Protein AF-A0A166JN31-F1 (afdb_monomer_lite)

Secondary structure (DSSP, 8-state):
-HHHHHHHHHHHHHHHHHHHHHHHHS--TT--HHHHHHHHHHHHHHHHHHHHHHHHHHHHH--S---HHHHHHHHHHHHHHHHHHHHHHHHHHHHHHTTT-HHHHHHHHHHHHHHHHHHHHHHHH-STTHHHHHHHHHHHHHHHHH---HHHHHHHHHHHHHHHHHHHHHHHHHHHHHHHHHHHHHTS-------

Sequence (195 aa):
MTLVFVGIGIYDYASSIAFDWTIMTRPKSQQSVQARAVKWVYIACRYLNLATCITFGVLNSSHGALHCTVLFKILNVTTVSGVVCATILLFIRVGVVWRWDKRITAVFTFACLTTVVLGLRSVIKGLIYCSLIVILEIPMVVFWFLDYNEYMNMYFTTVDVILLCDTAISFDGKISRKASYVHIRVDSPPDLAAT

Structure (mmCIF, N/CA/C/O backbone):
data_AF-A0A166JN31-F1
#
_entry.id   AF-A0A166JN31-F1
#
loop_
_atom_site.group_PDB
_atom_site.id
_atom_site.type_symbol
_atom_site.label_atom_id
_atom_site.label_alt_id
_atom_site.label_comp_id
_atom_site.label_asym_id
_atom_site.label_entity_id
_atom_site.label_seq_id
_atom_site.pdbx_PDB_ins_code
_atom_site.Cartn_x
_atom_site.Cartn_y
_atom_site.Cartn_z
_atom_site.occupancy
_atom_site.B_iso_or_equiv
_atom_site.auth_seq_id
_atom_site.auth_comp_id
_atom_site.auth_asym_id
_atom_site.auth_atom_id
_atom_site.pdbx_PDB_model_num
ATOM 1 N N . MET A 1 1 ? -3.944 -5.465 -21.821 1.00 72.38 1 MET A N 1
ATOM 2 C CA . MET A 1 1 ? -4.766 -5.834 -20.643 1.00 72.38 1 MET A CA 1
ATOM 3 C C . MET A 1 1 ? -4.521 -4.883 -19.472 1.00 72.38 1 MET A C 1
ATOM 5 O O . MET A 1 1 ? -5.457 -4.233 -19.036 1.00 72.38 1 MET A O 1
ATOM 9 N N . THR A 1 2 ? -3.277 -4.714 -19.018 1.00 77.62 2 THR A N 1
ATOM 10 C CA . THR A 1 2 ? -2.889 -3.844 -17.884 1.00 77.62 2 THR A CA 1
ATOM 11 C C . THR A 1 2 ? -3.347 -2.384 -18.016 1.00 77.62 2 THR A C 1
ATOM 13 O O . THR A 1 2 ? -3.890 -1.831 -17.067 1.00 77.62 2 THR A O 1
ATOM 16 N N . LEU A 1 3 ? -3.237 -1.787 -19.209 1.00 81.62 3 LEU A N 1
ATOM 17 C CA . LEU A 1 3 ? -3.725 -0.427 -19.495 1.00 81.62 3 LEU A CA 1
ATOM 18 C C . LEU A 1 3 ? -5.233 -0.245 -19.259 1.00 81.62 3 LEU A C 1
ATOM 20 O O . LEU A 1 3 ? -5.651 0.823 -18.823 1.00 81.62 3 LEU A O 1
ATOM 24 N N . VAL A 1 4 ? -6.043 -1.280 -19.506 1.00 87.75 4 VAL A N 1
ATOM 25 C CA . VAL A 1 4 ? -7.496 -1.227 -19.270 1.00 87.75 4 VAL A CA 1
ATOM 26 C C . VAL A 1 4 ? -7.773 -1.156 -17.770 1.00 87.75 4 VAL A C 1
ATOM 28 O O . VAL A 1 4 ? -8.538 -0.305 -17.332 1.00 87.75 4 VAL A O 1
ATOM 31 N N . PHE A 1 5 ? -7.084 -1.977 -16.970 1.00 79.62 5 PHE A N 1
ATOM 32 C CA . PHE A 1 5 ? -7.191 -1.938 -15.508 1.00 79.62 5 PHE A CA 1
ATOM 33 C C . PHE A 1 5 ? -6.715 -0.606 -14.922 1.00 79.62 5 PHE A C 1
ATOM 35 O O . PHE A 1 5 ? -7.382 -0.051 -14.052 1.00 79.62 5 PHE A O 1
ATOM 42 N N . VAL A 1 6 ? -5.609 -0.055 -15.434 1.00 86.31 6 VAL A N 1
ATOM 43 C CA . VAL A 1 6 ? -5.120 1.273 -15.027 1.00 86.31 6 VAL A CA 1
ATOM 44 C C . VAL A 1 6 ? -6.151 2.353 -15.367 1.00 86.31 6 VAL A C 1
ATOM 46 O O . VAL A 1 6 ? -6.433 3.206 -14.529 1.00 86.31 6 VAL A O 1
ATOM 49 N N . GLY A 1 7 ? -6.761 2.294 -16.555 1.00 87.75 7 GLY A N 1
ATOM 50 C CA . GLY A 1 7 ? -7.822 3.217 -16.961 1.00 87.75 7 GLY A CA 1
ATOM 51 C C . GLY A 1 7 ? -9.050 3.153 -16.051 1.00 87.75 7 GLY A C 1
ATOM 52 O O . GLY A 1 7 ? -9.531 4.194 -15.608 1.00 87.75 7 GLY A O 1
ATOM 53 N N . ILE A 1 8 ? -9.508 1.945 -15.707 1.00 88.19 8 ILE A N 1
ATOM 54 C CA . ILE A 1 8 ? -10.621 1.740 -14.766 1.00 88.19 8 ILE A CA 1
ATOM 55 C C . ILE A 1 8 ? -10.265 2.300 -13.383 1.00 88.19 8 ILE A C 1
ATOM 57 O O . ILE A 1 8 ? -11.072 3.016 -12.798 1.00 88.19 8 ILE A O 1
ATOM 61 N N . GLY A 1 9 ? -9.050 2.047 -12.886 1.00 82.38 9 GLY A N 1
ATOM 62 C CA . GLY A 1 9 ? -8.596 2.565 -11.592 1.00 82.38 9 GLY A CA 1
ATOM 63 C C . GLY A 1 9 ? -8.526 4.094 -11.543 1.00 82.38 9 GLY A C 1
ATOM 64 O O . GLY A 1 9 ? -8.941 4.704 -10.559 1.00 82.38 9 GLY A O 1
ATOM 65 N N . ILE A 1 10 ? -8.057 4.736 -12.618 1.00 88.94 10 ILE A N 1
ATOM 66 C CA . ILE A 1 10 ? -8.036 6.203 -12.725 1.00 88.94 10 ILE A CA 1
ATOM 67 C C . ILE A 1 10 ? -9.460 6.760 -12.810 1.00 88.94 10 ILE A C 1
ATOM 69 O O . ILE A 1 10 ? -9.749 7.772 -12.172 1.00 88.94 10 ILE A O 1
ATOM 73 N N . TYR A 1 11 ? -10.349 6.112 -13.566 1.00 91.12 11 TYR A N 1
ATOM 74 C CA . TYR A 1 11 ? -11.747 6.523 -13.683 1.00 91.12 11 TYR A CA 1
ATOM 75 C C . TYR A 1 11 ? -12.476 6.439 -12.337 1.00 91.12 11 TYR A C 1
ATOM 77 O O . TYR A 1 11 ? -13.101 7.414 -11.914 1.00 91.12 11 TYR A O 1
ATOM 85 N N . ASP A 1 12 ? -12.338 5.316 -11.632 1.00 86.56 12 ASP A N 1
ATOM 86 C CA . ASP A 1 12 ? -12.909 5.129 -10.299 1.00 86.56 12 ASP A CA 1
ATOM 87 C C . ASP A 1 12 ? -12.364 6.185 -9.324 1.00 86.56 12 ASP A C 1
ATOM 89 O O . ASP A 1 12 ? -13.128 6.871 -8.637 1.00 86.56 12 ASP A O 1
ATOM 93 N N . TYR A 1 13 ? -11.051 6.441 -9.369 1.00 88.00 13 TYR A N 1
ATOM 94 C CA . TYR A 1 13 ? -10.427 7.482 -8.561 1.00 88.00 13 TYR A CA 1
ATOM 95 C C . TYR A 1 13 ? -10.986 8.879 -8.860 1.00 88.00 13 TYR A C 1
ATOM 97 O O . TYR A 1 13 ? -11.353 9.595 -7.923 1.00 88.00 13 TYR A O 1
ATOM 105 N N . ALA A 1 14 ? -11.069 9.257 -10.138 1.00 92.06 14 ALA A N 1
ATOM 106 C CA . ALA A 1 14 ? -11.582 10.552 -10.573 1.00 92.06 14 ALA A CA 1
ATOM 107 C C . ALA A 1 14 ? -13.052 10.736 -10.176 1.00 92.06 14 ALA A C 1
ATOM 109 O O . ALA A 1 14 ? -13.433 11.815 -9.726 1.00 92.06 14 ALA A O 1
ATOM 110 N N . SER A 1 15 ? -13.862 9.679 -10.274 1.00 92.12 15 SER A N 1
ATOM 111 C CA . SER A 1 15 ? -15.283 9.733 -9.924 1.00 92.12 15 SER A CA 1
ATOM 112 C C . SER A 1 15 ? -15.512 10.045 -8.443 1.00 92.12 15 SER A C 1
ATOM 114 O O . SER A 1 15 ? -16.388 10.842 -8.104 1.00 92.12 15 SER A O 1
ATOM 116 N N . SER A 1 16 ? -14.693 9.488 -7.545 1.00 87.81 16 SER A N 1
ATOM 117 C CA . SER A 1 16 ? -14.885 9.678 -6.106 1.00 87.81 16 SER A CA 1
ATOM 118 C C . SER A 1 16 ? -13.993 10.749 -5.461 1.00 87.81 16 SER A C 1
ATOM 120 O O . SER A 1 16 ? -14.130 11.004 -4.265 1.00 87.81 16 SER A O 1
ATOM 122 N N . ILE A 1 17 ? -13.204 11.501 -6.246 1.00 90.44 17 ILE A N 1
ATOM 123 C CA . ILE A 1 17 ? -12.475 12.687 -5.751 1.00 90.44 17 ILE A CA 1
ATOM 124 C C . ILE A 1 17 ? -13.423 13.803 -5.285 1.00 90.44 17 ILE A C 1
ATOM 126 O O . ILE A 1 17 ? -13.143 14.494 -4.306 1.00 90.44 17 ILE A O 1
ATOM 130 N N . ALA A 1 18 ? -14.575 13.960 -5.946 1.00 89.94 18 ALA A N 1
ATOM 131 C CA . ALA A 1 18 ? -15.584 14.955 -5.582 1.00 89.94 18 ALA A CA 1
ATOM 132 C C . ALA A 1 18 ? -16.198 14.653 -4.203 1.00 89.94 18 ALA A C 1
ATOM 134 O O . ALA A 1 18 ? -16.423 15.549 -3.381 1.00 89.94 18 ALA A O 1
ATOM 135 N N . PHE A 1 19 ? -16.417 13.366 -3.929 1.00 87.69 19 PHE A N 1
ATOM 136 C CA . PHE A 1 19 ? -16.881 12.886 -2.635 1.00 87.69 19 PHE A CA 1
ATOM 137 C C . PHE A 1 19 ? -15.813 13.085 -1.552 1.00 87.69 19 PHE A C 1
ATOM 139 O O . PHE A 1 19 ? -16.102 13.656 -0.498 1.00 87.69 19 PHE A O 1
ATOM 146 N N . ASP A 1 20 ? -14.562 12.724 -1.839 1.00 88.06 20 ASP A N 1
ATOM 147 C CA . ASP A 1 20 ? -13.447 12.913 -0.908 1.00 88.06 20 ASP A CA 1
ATOM 148 C C . ASP A 1 20 ? -13.223 14.388 -0.572 1.00 88.06 20 ASP A C 1
ATOM 150 O O . ASP A 1 20 ? -12.999 14.732 0.591 1.00 88.06 20 ASP A O 1
ATOM 154 N N . TRP A 1 21 ? -13.355 15.279 -1.557 1.00 89.44 21 TRP A N 1
ATOM 155 C CA . TRP A 1 21 ? -13.275 16.723 -1.353 1.00 89.44 21 TRP A CA 1
ATOM 156 C C . TRP A 1 21 ? -14.385 17.233 -0.430 1.00 89.44 21 TRP A C 1
ATOM 158 O O . TRP A 1 21 ? -14.143 18.036 0.477 1.00 89.44 21 TRP A O 1
ATOM 168 N N . THR A 1 22 ? -15.598 16.711 -0.600 1.00 90.12 22 THR A N 1
ATOM 169 C CA . THR A 1 22 ? -16.746 17.032 0.258 1.00 90.12 22 THR A CA 1
ATOM 170 C C . THR A 1 22 ? -16.516 16.556 1.695 1.00 90.12 22 THR A C 1
ATOM 172 O O . THR A 1 22 ? -16.820 17.271 2.653 1.00 90.12 22 THR A O 1
ATOM 175 N N . ILE A 1 23 ? -15.909 15.380 1.885 1.00 83.75 23 ILE A N 1
ATOM 176 C CA . ILE A 1 23 ? -15.499 14.913 3.216 1.00 83.75 23 ILE A CA 1
ATOM 177 C C . ILE A 1 23 ? -14.372 15.799 3.762 1.00 83.75 23 ILE A C 1
ATOM 179 O O . ILE A 1 23 ? -14.388 16.145 4.948 1.00 83.75 23 ILE A O 1
ATOM 183 N N . MET A 1 24 ? -13.392 16.182 2.936 1.00 87.44 24 MET A N 1
ATOM 184 C CA . MET A 1 24 ? -12.229 16.995 3.315 1.00 87.44 24 MET A CA 1
ATOM 185 C C . MET A 1 24 ? -12.644 18.353 3.886 1.00 87.44 24 MET A C 1
ATOM 187 O O . MET A 1 24 ? -12.138 18.745 4.940 1.00 87.44 24 MET A O 1
ATOM 191 N N . THR A 1 25 ? -13.598 19.010 3.231 1.00 91.56 25 THR A N 1
ATOM 192 C CA . THR A 1 25 ? -14.015 20.394 3.493 1.00 91.56 25 THR A CA 1
ATOM 193 C C . THR A 1 25 ? -14.992 20.563 4.658 1.00 91.56 25 THR A C 1
ATOM 195 O O . THR A 1 25 ? -15.216 21.695 5.088 1.00 91.56 25 THR A O 1
ATOM 198 N N . ARG A 1 26 ? -15.536 19.481 5.241 1.00 86.88 26 ARG A N 1
ATOM 199 C CA . ARG A 1 26 ? -16.432 19.604 6.406 1.00 86.88 26 ARG A CA 1
ATOM 200 C C . ARG A 1 26 ? -15.745 20.324 7.588 1.00 86.88 26 ARG A C 1
ATOM 202 O O . ARG A 1 26 ? -14.631 19.945 7.967 1.00 86.88 26 ARG A O 1
ATOM 209 N N . PRO A 1 27 ? -16.402 21.330 8.201 1.00 84.44 27 PRO A N 1
ATOM 210 C CA . PRO A 1 27 ? -15.817 22.148 9.259 1.00 84.44 27 PRO A CA 1
ATOM 211 C C . PRO A 1 27 ? -15.447 21.321 10.500 1.00 84.44 27 PRO A C 1
ATOM 213 O O . PRO A 1 27 ? -16.165 20.421 10.930 1.00 84.44 27 PRO A O 1
ATOM 216 N N . LYS A 1 28 ? -14.285 21.639 11.080 1.00 78.00 28 LYS A N 1
ATOM 217 C CA . LYS A 1 28 ? -13.576 20.844 12.101 1.00 78.00 28 LYS A CA 1
ATOM 218 C C . LYS A 1 28 ? -14.134 20.960 13.528 1.00 78.00 28 LYS A C 1
ATOM 220 O O . LYS A 1 28 ? -13.494 20.432 14.440 1.00 78.00 28 LYS A O 1
ATOM 225 N N . SER A 1 29 ? -15.259 21.646 13.739 1.00 77.75 29 SER A N 1
ATOM 226 C CA . SER A 1 29 ? -15.638 22.198 15.050 1.00 77.75 29 SER A CA 1
ATOM 227 C C . SER A 1 29 ? -15.922 21.165 16.148 1.00 77.75 29 SER A C 1
ATOM 229 O O . SER A 1 29 ? -15.949 21.549 17.311 1.00 77.75 29 SER A O 1
ATOM 231 N N . GLN A 1 30 ? -16.062 19.868 15.837 1.00 81.31 30 GLN A N 1
ATOM 232 C CA . GLN A 1 30 ? -16.354 18.863 16.872 1.00 81.31 30 GLN A CA 1
ATOM 233 C C . GLN A 1 30 ? -15.816 17.442 16.624 1.00 81.31 30 GLN A C 1
ATOM 235 O O . GLN A 1 30 ? -16.206 16.502 17.312 1.00 81.31 30 GLN A O 1
ATOM 240 N N . GLN A 1 31 ? -14.929 17.235 15.646 1.00 80.62 31 GLN A N 1
ATOM 241 C CA . GLN A 1 31 ? -14.453 15.877 15.345 1.00 80.62 31 GLN A CA 1
ATOM 242 C C . GLN A 1 31 ? -13.370 15.408 16.321 1.00 80.62 31 GLN A C 1
ATOM 244 O O . GLN A 1 31 ? -12.351 16.080 16.497 1.00 80.62 31 GLN A O 1
ATOM 249 N N . SER A 1 32 ? -13.573 14.213 16.885 1.00 85.81 32 SER A N 1
ATOM 250 C CA . SER A 1 32 ? -12.592 13.511 17.712 1.00 85.81 32 SER A CA 1
ATOM 251 C C . SER A 1 32 ? -11.279 13.277 16.951 1.00 85.81 32 SER A C 1
ATOM 253 O O . SER A 1 32 ? -11.255 13.134 15.725 1.00 85.81 32 SER A O 1
ATOM 255 N N . VAL A 1 33 ? -10.161 13.222 17.682 1.00 84.19 33 VAL A N 1
ATOM 256 C CA . VAL A 1 33 ? -8.820 12.967 17.115 1.00 84.19 33 VAL A CA 1
ATOM 257 C C . VAL A 1 33 ? -8.798 11.663 16.308 1.00 84.19 33 VAL A C 1
ATOM 259 O O . VAL A 1 33 ? -8.189 11.605 15.241 1.00 84.19 33 VAL A O 1
ATOM 262 N N . GLN A 1 34 ? -9.546 10.654 16.759 1.00 77.56 34 GLN A N 1
ATOM 263 C CA . GLN A 1 34 ? -9.699 9.382 16.060 1.00 77.56 34 GLN A CA 1
ATOM 264 C C . GLN A 1 34 ? -10.348 9.558 14.684 1.00 77.56 34 GLN A C 1
ATOM 266 O O . GLN A 1 34 ? -9.795 9.088 13.695 1.00 77.56 34 GLN A O 1
ATOM 271 N N . ALA A 1 35 ? -11.454 10.301 14.581 1.00 80.31 35 ALA A N 1
ATOM 272 C CA . ALA A 1 35 ? -12.119 10.541 13.299 1.00 80.31 35 ALA A CA 1
ATOM 273 C C . ALA A 1 35 ? -11.190 11.229 12.281 1.00 80.31 35 ALA A C 1
ATOM 275 O O . ALA A 1 35 ? -11.233 10.926 11.087 1.00 80.31 35 ALA A O 1
ATOM 276 N N . ARG A 1 36 ? -10.296 12.109 12.752 1.00 85.25 36 ARG A N 1
ATOM 277 C CA . ARG A 1 36 ? -9.280 12.743 11.899 1.00 85.25 36 ARG A CA 1
ATOM 278 C C . ARG A 1 36 ? -8.235 11.742 11.413 1.00 85.25 36 ARG A C 1
ATOM 280 O O . ARG A 1 36 ? -7.908 11.763 10.232 1.00 85.25 36 ARG A O 1
ATOM 287 N N . ALA A 1 37 ? -7.731 10.872 12.287 1.00 85.06 37 ALA A N 1
ATOM 288 C CA . ALA A 1 37 ? -6.744 9.860 11.912 1.00 85.06 37 ALA A CA 1
ATOM 289 C C . ALA A 1 37 ? -7.301 8.885 10.863 1.00 85.06 37 ALA A C 1
ATOM 291 O O . ALA A 1 37 ? -6.666 8.675 9.834 1.00 85.06 37 ALA A O 1
ATOM 292 N N . VAL A 1 38 ? -8.521 8.373 11.066 1.00 82.38 38 VAL A N 1
ATOM 293 C CA . VAL A 1 38 ? -9.185 7.467 10.110 1.00 82.38 38 VAL A CA 1
ATOM 294 C C . VAL A 1 38 ? -9.336 8.130 8.741 1.00 82.38 38 VAL A C 1
ATOM 296 O O . VAL A 1 38 ? -9.037 7.517 7.719 1.00 82.38 38 VAL A O 1
ATOM 299 N N . LYS A 1 39 ? -9.733 9.407 8.719 1.00 85.44 39 LYS A N 1
ATOM 300 C CA . LYS A 1 39 ? -9.850 10.192 7.487 1.00 85.44 39 LYS A CA 1
ATOM 301 C C . LYS A 1 39 ? -8.513 10.304 6.748 1.00 85.44 39 LYS A C 1
ATOM 303 O O . LYS A 1 39 ? -8.476 10.089 5.542 1.00 85.44 39 LYS A O 1
ATOM 308 N N . TRP A 1 40 ? -7.422 10.604 7.454 1.00 87.56 40 TRP A N 1
ATOM 309 C CA . TRP A 1 40 ? -6.089 10.679 6.846 1.00 87.56 40 TRP A CA 1
ATOM 310 C C . TRP A 1 40 ? -5.612 9.332 6.307 1.00 87.56 40 TRP A C 1
ATOM 312 O O . TRP A 1 40 ? -5.099 9.284 5.193 1.00 87.56 40 TRP A O 1
ATOM 322 N N . VAL A 1 41 ? -5.813 8.246 7.058 1.00 84.50 41 VAL A N 1
ATOM 323 C CA . VAL A 1 41 ? -5.429 6.893 6.624 1.00 84.50 41 VAL A CA 1
ATOM 324 C C . VAL A 1 41 ? -6.214 6.476 5.382 1.00 84.50 41 VAL A C 1
ATOM 326 O O . VAL A 1 41 ? -5.625 5.958 4.439 1.00 84.50 41 VAL A O 1
ATOM 329 N N . TYR A 1 42 ? -7.520 6.744 5.347 1.00 84.88 42 TYR A N 1
ATOM 330 C CA . TYR A 1 42 ? -8.358 6.464 4.181 1.00 84.88 42 TYR A CA 1
ATOM 331 C C . TYR A 1 42 ? -7.852 7.194 2.932 1.00 84.88 42 TYR A C 1
ATOM 333 O O . TYR A 1 42 ? -7.628 6.577 1.891 1.00 84.88 42 TYR A O 1
ATOM 341 N N . ILE A 1 43 ? -7.599 8.499 3.063 1.00 87.31 43 ILE A N 1
ATOM 342 C CA . ILE A 1 43 ? -7.087 9.328 1.972 1.00 87.31 43 ILE A CA 1
ATOM 343 C C . ILE A 1 43 ? -5.717 8.814 1.506 1.00 87.31 43 ILE A C 1
ATOM 345 O O . ILE A 1 43 ? -5.511 8.615 0.310 1.00 87.31 43 ILE A O 1
ATOM 349 N N . ALA A 1 44 ? -4.797 8.537 2.434 1.00 85.38 44 ALA A N 1
ATOM 350 C CA . ALA A 1 44 ? -3.474 8.004 2.118 1.00 85.38 44 ALA A CA 1
ATOM 351 C C . ALA A 1 44 ? -3.556 6.659 1.378 1.00 85.38 44 ALA A C 1
ATOM 353 O O . ALA A 1 44 ? -2.912 6.498 0.344 1.00 85.38 44 ALA A O 1
ATOM 354 N N . CYS A 1 45 ? -4.401 5.733 1.844 1.00 83.75 45 CYS A N 1
ATOM 355 C CA . CYS A 1 45 ? -4.635 4.441 1.197 1.00 83.75 45 CYS A CA 1
ATOM 356 C C . CYS A 1 45 ? -5.073 4.606 -0.263 1.00 83.75 45 CYS A C 1
ATOM 358 O O . CYS A 1 45 ? -4.576 3.923 -1.160 1.00 83.75 45 CYS A O 1
ATOM 360 N N . ARG A 1 46 ? -5.986 5.549 -0.509 1.00 86.00 46 ARG A N 1
ATOM 361 C CA . ARG A 1 46 ? -6.509 5.828 -1.844 1.00 86.00 46 ARG A CA 1
ATOM 362 C C . ARG A 1 46 ? -5.437 6.404 -2.772 1.00 86.00 46 ARG A C 1
ATOM 364 O O . ARG A 1 46 ? -5.319 5.965 -3.914 1.00 86.00 46 ARG A O 1
ATOM 371 N N . TYR A 1 47 ? -4.626 7.344 -2.284 1.00 86.75 47 TYR A N 1
ATOM 372 C CA . TYR A 1 47 ? -3.506 7.900 -3.051 1.00 86.75 47 TYR A CA 1
ATOM 373 C C . TYR A 1 47 ? -2.422 6.861 -3.348 1.00 86.75 47 TYR A C 1
ATOM 375 O O . TYR A 1 47 ? -1.856 6.879 -4.439 1.00 86.75 47 TYR A O 1
ATOM 383 N N . LEU A 1 48 ? -2.154 5.941 -2.419 1.00 85.25 48 LEU A N 1
ATOM 384 C CA . LEU A 1 48 ? -1.198 4.853 -2.633 1.00 85.25 48 LEU A CA 1
ATOM 385 C C . LEU A 1 48 ? -1.659 3.909 -3.746 1.00 85.25 48 LEU A C 1
ATOM 387 O O . LEU A 1 48 ? -0.867 3.589 -4.627 1.00 85.25 48 LEU A O 1
ATOM 391 N N . ASN A 1 49 ? -2.942 3.538 -3.781 1.00 81.25 49 ASN A N 1
ATOM 392 C CA . ASN A 1 49 ? -3.488 2.725 -4.873 1.00 81.25 49 ASN A CA 1
ATOM 393 C C . ASN A 1 49 ? -3.360 3.425 -6.233 1.00 81.25 49 ASN A C 1
ATOM 395 O O . ASN A 1 49 ? -2.967 2.794 -7.218 1.00 81.25 49 ASN A O 1
ATOM 399 N N . LEU A 1 50 ? -3.626 4.734 -6.288 1.00 86.19 50 LEU A N 1
ATOM 400 C CA . LEU A 1 50 ? -3.429 5.524 -7.503 1.00 86.19 50 LEU A CA 1
ATOM 401 C C . LEU A 1 50 ? -1.951 5.551 -7.918 1.00 86.19 50 LEU A C 1
ATOM 403 O O . LEU A 1 50 ? -1.635 5.327 -9.086 1.00 86.19 50 LEU A O 1
ATOM 407 N N . ALA A 1 51 ? -1.041 5.779 -6.968 1.00 87.56 51 ALA A N 1
ATOM 408 C CA . ALA A 1 51 ? 0.397 5.773 -7.219 1.00 87.56 51 ALA A CA 1
ATOM 409 C C . ALA A 1 51 ? 0.877 4.416 -7.761 1.00 87.56 51 ALA A C 1
ATOM 411 O O . ALA A 1 51 ? 1.680 4.382 -8.698 1.00 87.56 51 ALA A O 1
ATOM 412 N N . THR A 1 52 ? 0.343 3.303 -7.247 1.00 83.62 52 THR A N 1
ATOM 413 C CA . THR A 1 52 ? 0.604 1.955 -7.776 1.00 83.62 52 THR A CA 1
ATOM 414 C C . THR A 1 52 ? 0.109 1.823 -9.213 1.00 83.62 52 THR A C 1
ATOM 416 O O . THR A 1 52 ? 0.875 1.393 -10.073 1.00 83.62 52 THR A O 1
ATOM 419 N N . CYS A 1 53 ? -1.124 2.253 -9.509 1.00 85.62 53 CYS A N 1
ATOM 420 C CA . CYS A 1 53 ? -1.683 2.202 -10.865 1.00 85.62 53 CYS A CA 1
ATOM 421 C C . CYS A 1 53 ? -0.840 3.008 -11.864 1.00 85.62 53 CYS A C 1
ATOM 423 O O . CYS A 1 53 ? -0.535 2.519 -12.952 1.00 85.62 53 CYS A O 1
ATOM 425 N N . ILE A 1 54 ? -0.411 4.215 -11.481 1.00 89.00 54 ILE A N 1
ATOM 426 C CA . ILE A 1 54 ? 0.461 5.067 -12.302 1.00 89.00 54 ILE A CA 1
ATOM 427 C C . ILE A 1 54 ? 1.811 4.382 -12.526 1.00 89.00 54 ILE A C 1
ATOM 429 O O . ILE A 1 54 ? 2.259 4.276 -13.665 1.00 89.00 54 ILE A O 1
ATOM 433 N N . THR A 1 55 ? 2.436 3.867 -11.464 1.00 87.00 55 THR A N 1
ATOM 434 C CA . THR A 1 55 ? 3.724 3.157 -11.556 1.00 87.00 55 THR A CA 1
ATOM 435 C C . THR A 1 55 ? 3.622 1.957 -12.495 1.00 87.00 55 THR A C 1
ATOM 437 O O . THR A 1 55 ? 4.512 1.729 -13.314 1.00 87.00 55 THR A O 1
ATOM 440 N N . PHE A 1 56 ? 2.510 1.226 -12.435 1.00 83.81 56 PHE A N 1
ATOM 441 C CA . PHE A 1 56 ? 2.249 0.090 -13.309 1.00 83.81 56 PHE A CA 1
ATOM 442 C C . PHE A 1 56 ? 2.044 0.512 -14.769 1.00 83.81 56 PHE A C 1
ATOM 444 O O . PHE A 1 56 ? 2.582 -0.118 -15.681 1.00 83.81 56 PHE A O 1
ATOM 451 N N . GLY A 1 57 ? 1.317 1.605 -15.006 1.00 87.00 57 GLY A N 1
ATOM 452 C CA . GLY A 1 57 ? 1.157 2.195 -16.336 1.00 87.00 57 GLY A CA 1
ATOM 453 C C . GLY A 1 57 ? 2.491 2.638 -16.943 1.00 87.00 57 GLY A C 1
ATOM 454 O O . GLY A 1 57 ? 2.767 2.335 -18.106 1.00 87.00 57 GLY A O 1
ATOM 455 N N . VAL A 1 58 ? 3.352 3.276 -16.143 1.00 87.81 58 VAL A N 1
ATOM 456 C CA . VAL A 1 58 ? 4.707 3.680 -16.555 1.00 87.81 58 VAL A CA 1
ATOM 457 C C . VAL A 1 58 ? 5.549 2.457 -16.911 1.00 87.81 58 VAL A C 1
ATOM 459 O O . VAL A 1 58 ? 6.149 2.447 -17.982 1.00 87.81 58 VAL A O 1
ATOM 462 N N . LEU A 1 59 ? 5.531 1.410 -16.078 1.00 84.31 59 LEU A N 1
ATOM 463 C CA . LEU A 1 59 ? 6.285 0.172 -16.311 1.00 84.31 59 LEU A CA 1
ATOM 464 C C . LEU A 1 59 ? 5.888 -0.518 -17.626 1.00 84.31 59 LEU A C 1
ATOM 466 O O . LEU A 1 59 ? 6.752 -1.005 -18.347 1.00 84.31 59 LEU A O 1
ATOM 470 N N . ASN A 1 60 ? 4.595 -0.524 -17.966 1.00 85.12 60 ASN A N 1
ATOM 471 C CA . ASN A 1 60 ? 4.113 -1.083 -19.235 1.00 85.12 60 ASN A CA 1
ATOM 472 C C . ASN A 1 60 ? 4.439 -0.188 -20.444 1.00 85.12 60 ASN A C 1
ATOM 474 O O . ASN A 1 60 ? 4.614 -0.684 -21.556 1.00 85.12 60 ASN A O 1
ATOM 478 N N . SER A 1 61 ? 4.501 1.130 -20.246 1.00 86.69 61 SER A N 1
ATOM 479 C CA . SER A 1 61 ? 4.756 2.088 -21.330 1.00 86.69 61 SER A CA 1
ATOM 480 C C . SER A 1 61 ? 6.244 2.197 -21.665 1.00 86.69 61 SER A C 1
ATOM 482 O O . SER A 1 61 ? 6.609 2.459 -22.811 1.00 86.69 61 SER A O 1
ATOM 484 N N . SER A 1 62 ? 7.126 1.965 -20.692 1.00 84.81 62 SER A N 1
ATOM 485 C CA . SER A 1 62 ? 8.571 2.041 -20.880 1.00 84.81 62 SER A CA 1
ATOM 486 C C . SER A 1 62 ? 9.121 0.792 -21.571 1.00 84.81 62 SER A C 1
ATOM 488 O O . SER A 1 62 ? 9.642 -0.110 -20.924 1.00 84.81 62 SER A O 1
ATOM 490 N N . HIS A 1 63 ? 9.054 0.755 -22.901 1.00 78.94 63 HIS A N 1
ATOM 491 C CA . HIS A 1 63 ? 9.742 -0.261 -23.711 1.00 78.94 63 HIS A CA 1
ATOM 492 C C . HIS A 1 63 ? 11.259 -0.001 -23.861 1.00 78.94 63 HIS A C 1
ATOM 494 O O . HIS A 1 63 ? 11.948 -0.770 -24.524 1.00 78.94 63 HIS A O 1
ATOM 500 N N . GLY A 1 64 ? 11.808 1.058 -23.249 1.00 65.88 64 GLY A N 1
ATOM 501 C CA . GLY A 1 64 ? 13.212 1.451 -23.401 1.00 65.88 64 GLY A CA 1
ATOM 502 C C . GLY A 1 64 ? 13.886 1.830 -22.083 1.00 65.88 64 GLY A C 1
ATOM 503 O O . GLY A 1 64 ? 13.394 2.702 -21.376 1.00 65.88 64 GLY A O 1
ATOM 504 N N . ALA A 1 65 ? 15.006 1.156 -21.791 1.00 71.81 65 ALA A N 1
ATOM 505 C CA . ALA A 1 65 ? 16.161 1.523 -20.950 1.00 71.81 65 ALA A CA 1
ATOM 506 C C . ALA A 1 65 ? 15.975 2.286 -19.616 1.00 71.81 65 ALA A C 1
ATOM 508 O O . ALA A 1 65 ? 16.965 2.751 -19.050 1.00 71.81 65 ALA A O 1
ATOM 509 N N . LEU A 1 66 ? 14.770 2.418 -19.057 1.00 72.88 66 LEU A N 1
ATOM 510 C CA . LEU A 1 66 ? 14.633 2.936 -17.699 1.00 72.88 66 LEU A CA 1
ATOM 511 C C . LEU A 1 66 ? 15.340 1.986 -16.730 1.00 72.88 66 LEU A C 1
ATOM 513 O O . LEU A 1 66 ? 15.267 0.764 -16.860 1.00 72.88 66 LEU A O 1
ATOM 517 N N . HIS A 1 67 ? 16.019 2.556 -15.735 1.00 82.25 67 HIS A N 1
ATOM 518 C CA . HIS A 1 67 ? 16.661 1.797 -14.669 1.00 82.25 67 HIS A CA 1
ATOM 519 C C . HIS A 1 67 ? 15.606 1.004 -13.874 1.00 82.25 67 HIS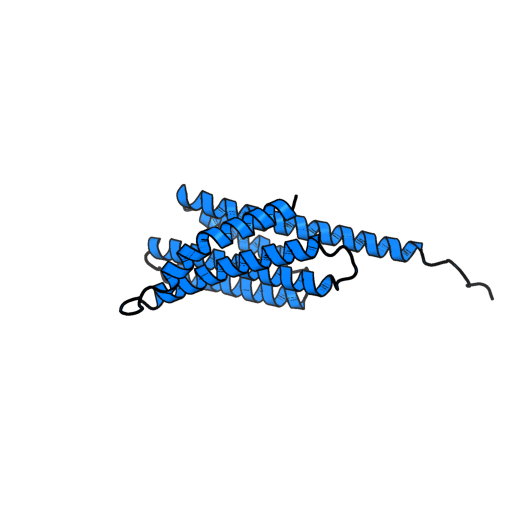 A C 1
ATOM 521 O O . HIS A 1 67 ? 15.091 1.476 -12.855 1.00 82.25 67 HIS A O 1
ATOM 527 N N . CYS A 1 68 ? 15.315 -0.227 -14.318 1.00 76.75 68 CYS A N 1
ATOM 528 C CA . CYS A 1 68 ? 14.345 -1.157 -13.725 1.00 76.75 68 CYS A CA 1
ATOM 529 C C . CYS A 1 68 ? 14.507 -1.303 -12.208 1.00 76.75 68 CYS A C 1
ATOM 531 O O . CYS A 1 68 ? 13.531 -1.502 -11.490 1.00 76.75 68 CYS A O 1
ATOM 533 N N . THR A 1 69 ? 15.730 -1.152 -11.697 1.00 80.75 69 THR A N 1
ATOM 534 C CA . THR A 1 69 ? 16.039 -1.230 -10.267 1.00 80.75 69 THR A CA 1
ATOM 535 C C . THR A 1 69 ? 15.301 -0.182 -9.433 1.00 80.75 69 THR A C 1
ATOM 537 O O . THR A 1 69 ? 14.836 -0.500 -8.340 1.00 80.75 69 THR A O 1
ATOM 540 N N . VAL A 1 70 ? 15.189 1.060 -9.913 1.00 81.50 70 VAL A N 1
ATOM 541 C CA . VAL A 1 70 ? 14.525 2.137 -9.158 1.00 81.50 70 VAL A CA 1
ATOM 542 C C . VAL A 1 70 ? 13.016 1.944 -9.197 1.00 81.50 70 VAL A C 1
ATOM 544 O O . VAL A 1 70 ? 12.365 2.006 -8.157 1.00 81.50 70 VAL A O 1
ATOM 547 N N . LEU A 1 71 ? 12.471 1.632 -10.373 1.00 81.12 71 LEU A N 1
ATOM 548 C CA . LEU A 1 71 ? 11.031 1.471 -10.550 1.00 81.12 71 LEU A CA 1
ATOM 549 C C . LEU A 1 71 ? 10.497 0.277 -9.752 1.00 81.12 71 LEU A C 1
ATOM 551 O O . LEU A 1 71 ? 9.491 0.394 -9.060 1.00 81.12 71 LEU A O 1
ATOM 555 N N . PHE A 1 72 ? 11.236 -0.835 -9.747 1.00 79.62 72 PHE A N 1
ATOM 556 C CA . PHE A 1 72 ? 10.907 -1.997 -8.927 1.00 79.62 72 PHE A CA 1
ATOM 557 C C . PHE A 1 72 ? 10.997 -1.690 -7.424 1.00 79.62 72 PHE A C 1
ATOM 559 O O . PHE A 1 72 ? 10.167 -2.159 -6.649 1.00 79.62 72 PHE A O 1
ATOM 566 N N . LYS A 1 73 ? 11.969 -0.876 -6.983 1.00 80.94 73 LYS A N 1
ATOM 567 C CA . LYS A 1 73 ? 12.049 -0.430 -5.580 1.00 80.94 73 LYS A CA 1
ATOM 568 C C . LYS A 1 73 ? 10.847 0.425 -5.185 1.00 80.94 73 LYS A C 1
ATOM 570 O O . LYS A 1 73 ? 10.271 0.178 -4.131 1.00 80.94 73 LYS A O 1
ATOM 575 N N . ILE A 1 74 ? 10.465 1.392 -6.021 1.00 81.62 74 ILE A N 1
ATOM 576 C CA . ILE A 1 74 ? 9.296 2.249 -5.777 1.00 81.62 74 ILE A CA 1
ATOM 577 C C . ILE A 1 74 ? 8.031 1.396 -5.718 1.00 81.62 74 ILE A C 1
ATOM 579 O O . ILE A 1 74 ? 7.255 1.540 -4.781 1.00 81.62 74 ILE A O 1
ATOM 583 N N . LEU A 1 75 ? 7.870 0.461 -6.657 1.00 81.69 75 LEU A N 1
ATOM 584 C CA . LEU A 1 75 ? 6.718 -0.434 -6.699 1.00 81.69 75 LEU A CA 1
ATOM 585 C C . LEU A 1 75 ? 6.579 -1.232 -5.396 1.00 81.69 75 LEU A C 1
ATOM 587 O O . LEU A 1 75 ? 5.520 -1.173 -4.785 1.00 81.69 75 LEU A O 1
ATOM 591 N N . ASN A 1 76 ? 7.658 -1.862 -4.915 1.00 79.12 76 ASN A N 1
ATOM 592 C CA . ASN A 1 76 ? 7.637 -2.610 -3.649 1.00 79.12 76 ASN A CA 1
ATOM 593 C C . ASN A 1 76 ? 7.311 -1.732 -2.431 1.00 79.12 76 ASN A C 1
ATOM 595 O O . ASN A 1 76 ? 6.628 -2.171 -1.511 1.00 79.12 76 ASN A O 1
ATOM 599 N N . VAL A 1 77 ? 7.826 -0.499 -2.381 1.00 80.31 77 VAL A N 1
ATOM 600 C CA . VAL A 1 77 ? 7.544 0.408 -1.256 1.00 80.31 77 VAL A CA 1
ATOM 601 C C . VAL A 1 77 ? 6.076 0.825 -1.266 1.00 80.31 77 VAL A C 1
ATOM 603 O O . VAL A 1 77 ? 5.428 0.810 -0.217 1.00 80.31 77 VAL A O 1
ATOM 606 N N . THR A 1 78 ? 5.539 1.162 -2.438 1.00 82.38 78 THR A N 1
ATOM 607 C CA . THR A 1 78 ? 4.142 1.577 -2.585 1.00 82.38 78 THR A CA 1
ATOM 608 C C . THR A 1 78 ? 3.186 0.425 -2.281 1.00 82.38 78 THR A C 1
ATOM 610 O O . THR A 1 78 ? 2.218 0.642 -1.550 1.00 82.38 78 THR A O 1
ATOM 613 N N . THR A 1 79 ? 3.465 -0.803 -2.741 1.00 77.69 79 THR A N 1
ATOM 614 C CA . THR A 1 79 ? 2.615 -1.967 -2.435 1.00 77.69 79 THR A CA 1
ATOM 615 C C . THR A 1 79 ? 2.628 -2.306 -0.950 1.00 77.69 79 THR A C 1
ATOM 617 O O . THR A 1 79 ? 1.559 -2.416 -0.349 1.00 77.69 79 THR A O 1
ATOM 620 N N . VAL A 1 80 ? 3.801 -2.354 -0.308 1.00 78.12 80 VAL A N 1
ATOM 621 C CA . VAL A 1 80 ? 3.894 -2.572 1.149 1.00 78.12 80 VAL A CA 1
ATOM 622 C C . VAL A 1 80 ? 3.132 -1.490 1.918 1.00 78.12 80 VAL A C 1
ATOM 624 O O . VAL A 1 80 ? 2.399 -1.795 2.858 1.00 78.12 80 VAL A O 1
ATOM 627 N N . SER A 1 81 ? 3.260 -0.224 1.517 1.00 78.81 81 SER A N 1
ATOM 628 C CA . SER A 1 81 ? 2.542 0.876 2.166 1.00 78.81 81 SER A CA 1
ATOM 629 C C . SER A 1 81 ? 1.023 0.769 1.988 1.00 78.81 81 SER A C 1
ATOM 631 O O . SER A 1 81 ? 0.279 1.020 2.940 1.00 78.81 81 SER A O 1
ATOM 633 N N . GLY A 1 82 ? 0.564 0.348 0.806 1.00 81.06 82 GLY A N 1
ATOM 634 C CA . GLY A 1 82 ? -0.847 0.092 0.518 1.00 81.06 82 GLY A CA 1
ATOM 635 C C . GLY A 1 82 ? -1.427 -1.004 1.411 1.00 81.06 82 GLY A C 1
ATOM 636 O O . GLY A 1 82 ? -2.453 -0.787 2.057 1.00 81.06 82 GLY A O 1
ATOM 637 N N . VAL A 1 83 ? -0.724 -2.135 1.537 1.00 77.00 83 VAL A N 1
ATOM 638 C CA . VAL A 1 83 ? -1.124 -3.249 2.415 1.00 77.00 83 VAL A CA 1
ATOM 639 C C . VAL A 1 83 ? -1.205 -2.796 3.873 1.00 77.00 83 VAL A C 1
ATOM 641 O O . VAL A 1 83 ? -2.193 -3.077 4.555 1.00 77.00 83 VAL A O 1
ATOM 644 N N . VAL A 1 84 ? -0.218 -2.035 4.355 1.00 79.62 84 VAL A N 1
ATOM 645 C CA . VAL A 1 84 ? -0.226 -1.502 5.728 1.00 79.62 84 VAL A CA 1
ATOM 646 C C . VAL A 1 84 ? -1.420 -0.567 5.947 1.00 79.62 84 VAL A C 1
ATOM 648 O O . VAL A 1 84 ? -2.104 -0.686 6.963 1.00 79.62 84 VAL A O 1
ATOM 651 N N . CYS A 1 85 ? -1.726 0.322 4.998 1.00 80.25 85 CYS A N 1
ATOM 652 C CA . CYS A 1 85 ? -2.895 1.199 5.101 1.00 80.25 85 CYS A CA 1
ATOM 653 C C . CYS A 1 85 ? -4.214 0.416 5.128 1.00 80.25 85 CYS A C 1
ATOM 655 O O . CYS A 1 85 ? -5.059 0.689 5.983 1.00 80.25 85 CYS A O 1
ATOM 657 N N . ALA A 1 86 ? -4.383 -0.573 4.247 1.00 79.62 86 ALA A N 1
ATOM 658 C CA . ALA A 1 86 ? -5.570 -1.430 4.220 1.00 79.62 86 ALA A CA 1
ATOM 659 C C . ALA A 1 86 ? -5.747 -2.188 5.546 1.00 79.62 86 ALA A C 1
ATOM 661 O O . ALA A 1 86 ? -6.834 -2.203 6.125 1.00 79.62 86 ALA A O 1
ATOM 662 N N . THR A 1 87 ? -4.647 -2.724 6.076 1.00 78.88 87 THR A N 1
ATOM 663 C CA . THR A 1 87 ? -4.597 -3.423 7.365 1.00 78.88 87 THR A CA 1
ATOM 664 C C . THR A 1 87 ? -5.037 -2.509 8.515 1.00 78.88 87 THR A C 1
ATOM 666 O O . THR A 1 87 ? -5.854 -2.905 9.346 1.00 78.88 87 THR A O 1
ATOM 669 N N . ILE A 1 88 ? -4.583 -1.250 8.534 1.00 81.25 88 ILE A N 1
ATOM 670 C CA . ILE A 1 88 ? -4.996 -0.259 9.540 1.00 81.25 88 ILE A CA 1
ATOM 671 C C . ILE A 1 88 ? -6.493 0.075 9.419 1.00 81.25 88 ILE A C 1
ATOM 673 O O . ILE A 1 88 ? -7.172 0.194 10.438 1.00 81.25 88 ILE A O 1
ATOM 677 N N . LEU A 1 89 ? -7.037 0.207 8.204 1.00 79.69 89 LEU A N 1
ATOM 678 C CA . LEU A 1 89 ? -8.470 0.475 8.001 1.00 79.69 89 LEU A CA 1
ATOM 679 C C . LEU A 1 89 ? -9.349 -0.679 8.492 1.00 79.69 89 LEU A C 1
ATOM 681 O O . LEU A 1 89 ? -10.349 -0.440 9.175 1.00 79.69 89 LEU A O 1
ATOM 685 N N . LEU A 1 90 ? -8.960 -1.919 8.190 1.00 78.19 90 LEU A N 1
ATOM 686 C CA . LEU A 1 90 ? -9.639 -3.107 8.708 1.00 78.19 90 LEU A CA 1
ATOM 687 C C . LEU A 1 90 ? -9.581 -3.141 10.233 1.00 78.19 90 LEU A C 1
ATOM 689 O O . LEU A 1 90 ? -10.601 -3.359 10.884 1.00 78.19 90 LEU A O 1
ATOM 693 N N . PHE A 1 91 ? -8.424 -2.827 10.811 1.00 80.00 91 PHE A N 1
ATOM 694 C CA . PHE A 1 91 ? -8.261 -2.767 12.255 1.00 80.00 91 PHE A CA 1
ATOM 695 C C . PHE A 1 91 ? -9.153 -1.727 12.918 1.00 80.00 91 PHE A C 1
ATOM 697 O O . PHE A 1 91 ? -9.783 -2.017 13.928 1.00 80.00 91 PHE A O 1
ATOM 704 N N . ILE A 1 92 ? -9.257 -0.529 12.342 1.00 81.50 92 ILE A N 1
ATOM 705 C CA . ILE A 1 92 ? -10.167 0.506 12.841 1.00 81.50 92 ILE A CA 1
ATOM 706 C C . ILE A 1 92 ? -11.603 -0.029 12.861 1.00 81.50 92 ILE A C 1
ATOM 708 O O . ILE A 1 92 ? -12.316 0.173 13.845 1.00 81.50 92 ILE A O 1
ATOM 712 N N . ARG A 1 93 ? -12.024 -0.730 11.802 1.00 78.81 93 ARG A N 1
ATOM 713 C CA . ARG A 1 93 ? -13.375 -1.292 11.691 1.00 78.81 93 ARG A CA 1
ATOM 714 C C . ARG A 1 93 ? -13.627 -2.385 12.731 1.00 78.81 93 ARG A C 1
ATOM 716 O O . ARG A 1 93 ? -14.629 -2.319 13.438 1.00 78.81 93 ARG A O 1
ATOM 723 N N . VAL A 1 94 ? -12.714 -3.347 12.861 1.00 78.75 94 VAL A N 1
ATOM 724 C CA . VAL A 1 94 ? -12.818 -4.442 13.843 1.00 78.75 94 VAL A CA 1
ATOM 725 C C . VAL A 1 94 ? -12.700 -3.912 15.274 1.00 78.75 94 VAL A C 1
ATOM 727 O O . VAL A 1 94 ? -13.446 -4.332 16.154 1.00 78.75 94 VAL A O 1
ATOM 730 N N . GLY A 1 95 ? -11.839 -2.923 15.509 1.00 79.69 95 GLY A N 1
ATOM 731 C CA . GLY A 1 95 ? -11.641 -2.298 16.816 1.00 79.69 95 GLY A CA 1
ATOM 732 C C . GLY A 1 95 ? -12.901 -1.621 17.358 1.00 79.69 95 GLY A C 1
ATOM 733 O O . GLY A 1 95 ? -13.147 -1.663 18.565 1.00 79.69 95 GLY A O 1
ATOM 734 N N . VAL A 1 96 ? -13.740 -1.055 16.479 1.00 80.31 96 VAL A N 1
ATOM 735 C CA . VAL A 1 96 ? -15.058 -0.516 16.863 1.00 80.31 96 VAL A CA 1
ATOM 736 C C . VAL A 1 96 ? -16.006 -1.631 17.315 1.00 80.31 96 VAL A C 1
ATOM 738 O O . VAL A 1 96 ? -16.700 -1.452 18.315 1.00 80.31 96 VAL A O 1
ATOM 741 N N . VAL A 1 97 ? -16.008 -2.781 16.632 1.00 84.50 97 VAL A N 1
ATOM 742 C CA . VAL A 1 97 ? -16.850 -3.939 16.992 1.00 84.50 97 VAL A CA 1
ATOM 743 C C . VAL A 1 97 ? -16.422 -4.529 18.336 1.00 84.50 97 VAL A C 1
ATOM 745 O O . VAL A 1 97 ? -17.256 -4.780 19.203 1.00 84.50 97 VAL A O 1
ATOM 748 N N . TRP A 1 98 ? -15.117 -4.678 18.551 1.00 79.12 98 TRP A N 1
ATOM 749 C CA . TRP A 1 98 ? -14.546 -5.337 19.729 1.00 79.12 98 TRP A CA 1
ATOM 750 C C . TRP A 1 98 ? -14.376 -4.435 20.961 1.00 79.12 98 TRP A C 1
ATOM 752 O O . TRP A 1 98 ? -13.650 -4.786 21.892 1.00 79.12 98 TRP A O 1
ATOM 762 N N . ARG A 1 99 ? -15.019 -3.257 20.981 1.00 85.25 99 ARG A N 1
ATOM 763 C CA . ARG A 1 99 ? -14.907 -2.265 22.070 1.00 85.25 99 ARG A CA 1
ATOM 764 C C . ARG A 1 99 ? -13.454 -1.995 22.504 1.00 85.25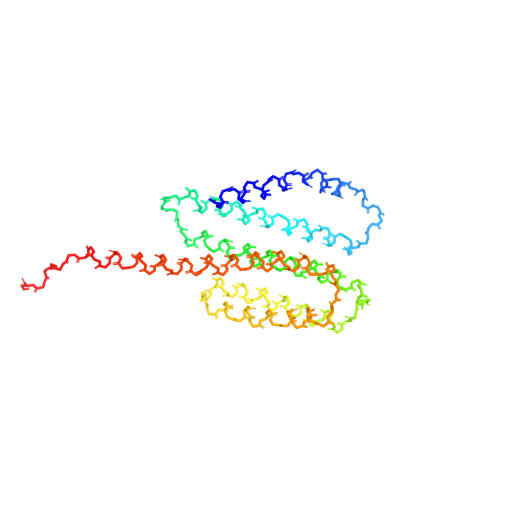 99 ARG A C 1
ATOM 766 O O . ARG A 1 99 ? -13.194 -1.786 23.686 1.00 85.25 99 ARG A O 1
ATOM 773 N N . TRP A 1 100 ? -12.516 -1.962 21.553 1.00 79.25 100 TRP A N 1
ATOM 774 C CA . TRP A 1 100 ? -11.107 -1.632 21.8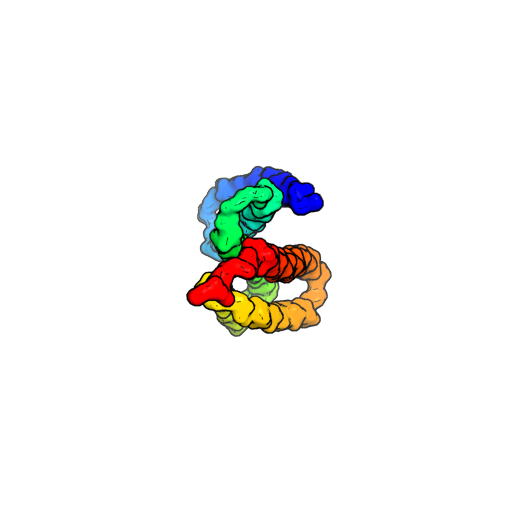06 1.00 79.25 100 TRP A CA 1
ATOM 775 C C . TRP A 1 100 ? -10.463 -2.409 22.969 1.00 79.25 100 TRP A C 1
ATOM 777 O O . TRP A 1 100 ? -9.841 -1.817 23.858 1.00 79.25 100 TRP A O 1
ATOM 787 N N . ASP A 1 101 ? -10.557 -3.742 22.965 1.00 88.25 101 ASP A N 1
ATOM 788 C CA . ASP A 1 101 ? -9.766 -4.540 23.905 1.00 88.25 101 ASP A CA 1
ATOM 789 C C . ASP A 1 101 ? -8.260 -4.246 23.721 1.00 88.25 101 ASP A C 1
ATOM 791 O O . ASP A 1 101 ? -7.686 -4.355 22.624 1.00 88.25 101 ASP A O 1
ATOM 795 N N . LYS A 1 102 ? -7.611 -3.840 24.820 1.00 88.62 102 LYS A N 1
ATOM 796 C CA . LYS A 1 102 ? -6.196 -3.450 24.842 1.00 88.62 102 LYS A CA 1
ATOM 797 C C . LYS A 1 102 ? -5.280 -4.587 24.393 1.00 88.62 102 LYS A C 1
ATOM 799 O O . LYS A 1 102 ? -4.256 -4.310 23.770 1.00 88.62 102 LYS A O 1
ATOM 804 N N . ARG A 1 103 ? -5.621 -5.849 24.687 1.00 87.31 103 ARG A N 1
ATOM 805 C CA . ARG A 1 103 ? -4.775 -7.000 24.335 1.00 87.31 103 ARG A CA 1
ATOM 806 C C . ARG A 1 103 ? -4.708 -7.190 22.828 1.00 87.31 103 ARG A C 1
ATOM 808 O O . ARG A 1 103 ? -3.616 -7.290 22.281 1.00 87.31 103 ARG A O 1
ATOM 815 N N . ILE A 1 104 ? -5.852 -7.166 22.154 1.00 81.62 104 ILE A N 1
ATOM 816 C CA . ILE A 1 104 ? -5.903 -7.354 20.698 1.00 81.62 104 ILE A CA 1
ATOM 817 C C . ILE A 1 104 ? -5.262 -6.185 19.973 1.00 81.62 104 ILE A C 1
ATOM 819 O O . ILE A 1 104 ? -4.479 -6.389 19.048 1.00 81.62 104 ILE A O 1
ATOM 823 N N . THR A 1 105 ? -5.511 -4.967 20.449 1.00 83.00 105 THR A N 1
ATOM 824 C CA . THR A 1 105 ? -4.869 -3.771 19.897 1.00 83.00 105 THR A CA 1
ATOM 825 C C . THR A 1 105 ? -3.346 -3.857 19.988 1.00 83.00 105 THR A C 1
ATOM 827 O O . THR A 1 105 ? -2.654 -3.512 19.029 1.00 83.00 105 THR A O 1
ATOM 830 N N . ALA A 1 106 ? -2.809 -4.354 21.106 1.00 86.62 106 ALA A N 1
ATOM 831 C CA . ALA A 1 106 ? -1.371 -4.525 21.282 1.00 86.62 106 ALA A CA 1
ATOM 832 C C . ALA A 1 106 ? -0.789 -5.573 20.320 1.00 86.62 106 ALA A C 1
ATOM 834 O O . ALA A 1 106 ? 0.198 -5.281 19.645 1.00 86.62 106 ALA A O 1
ATOM 835 N N . VAL A 1 107 ? -1.417 -6.752 20.204 1.00 84.50 107 VAL A N 1
ATOM 836 C CA . VAL A 1 107 ? -0.971 -7.809 19.272 1.00 84.50 107 VAL A CA 1
ATOM 837 C C . VAL A 1 107 ? -0.984 -7.300 17.832 1.00 84.50 107 VAL A C 1
ATOM 839 O O . VAL A 1 107 ? -0.010 -7.476 17.100 1.00 84.50 107 VAL A O 1
ATOM 842 N N . PHE A 1 108 ? -2.046 -6.600 17.441 1.00 80.50 108 PHE A N 1
ATOM 843 C CA . PHE A 1 108 ? -2.183 -6.079 16.089 1.00 80.50 108 PHE A CA 1
ATOM 844 C C . PHE A 1 108 ? -1.172 -4.974 15.777 1.00 80.50 108 PHE A C 1
ATOM 846 O O . PHE A 1 108 ? -0.531 -4.986 14.729 1.00 80.50 108 PHE A O 1
ATOM 853 N N . THR A 1 109 ? -0.968 -4.044 16.713 1.00 82.81 109 THR A N 1
ATOM 854 C CA . THR A 1 109 ? 0.048 -2.991 16.567 1.00 82.81 109 THR A CA 1
ATOM 855 C C . THR A 1 109 ? 1.434 -3.609 16.404 1.00 82.81 109 THR A C 1
ATOM 857 O O . THR A 1 109 ? 2.206 -3.170 15.554 1.00 82.81 109 THR A O 1
ATOM 860 N N . PHE A 1 110 ? 1.736 -4.666 17.164 1.00 86.25 110 PHE A N 1
ATOM 861 C CA . PHE A 1 110 ? 2.998 -5.388 17.050 1.00 86.25 110 PHE A CA 1
ATOM 862 C C . PHE A 1 110 ? 3.149 -6.073 15.683 1.00 86.25 110 PHE A C 1
ATOM 864 O O . PHE A 1 110 ? 4.218 -5.995 15.075 1.00 86.25 110 PHE A O 1
ATOM 871 N N . ALA A 1 111 ? 2.081 -6.678 15.155 1.00 80.50 111 ALA A N 1
ATOM 872 C CA . ALA A 1 111 ? 2.067 -7.280 13.821 1.00 80.50 111 ALA A CA 1
ATOM 873 C C . ALA A 1 111 ? 2.263 -6.233 12.707 1.00 80.50 111 ALA A C 1
ATOM 875 O O . ALA A 1 111 ? 3.114 -6.416 11.831 1.00 80.50 111 ALA A O 1
ATOM 876 N N . CYS A 1 112 ? 1.564 -5.094 12.773 1.00 79.50 112 CYS A N 1
ATOM 877 C CA . CYS A 1 112 ? 1.762 -3.974 11.848 1.00 79.50 112 CYS A CA 1
ATOM 878 C C . CYS A 1 112 ? 3.198 -3.447 11.898 1.00 79.50 112 CYS A C 1
ATOM 880 O O . CYS A 1 112 ? 3.830 -3.268 10.858 1.00 79.50 112 CYS A O 1
ATOM 882 N N . LEU A 1 113 ? 3.733 -3.225 13.099 1.00 83.56 113 LEU A N 1
ATOM 883 C CA . LEU A 1 113 ? 5.079 -2.688 13.282 1.00 83.56 113 LEU A CA 1
ATOM 884 C C . LEU A 1 113 ? 6.137 -3.670 12.769 1.00 83.56 113 LEU A C 1
ATOM 886 O O . LEU A 1 113 ? 7.066 -3.264 12.072 1.00 83.56 113 LEU A O 1
ATOM 890 N N . THR A 1 114 ? 5.944 -4.967 13.015 1.00 82.25 114 THR A N 1
ATOM 891 C CA . THR A 1 114 ? 6.782 -6.032 12.451 1.00 82.25 114 THR A CA 1
ATOM 892 C C . THR A 1 114 ? 6.738 -6.001 10.926 1.00 82.25 114 THR A C 1
ATOM 894 O O . THR A 1 114 ? 7.788 -5.997 10.290 1.00 82.25 114 THR A O 1
ATOM 897 N N . THR A 1 115 ? 5.553 -5.880 10.329 1.00 77.56 115 THR A N 1
ATOM 898 C CA . THR A 1 115 ? 5.382 -5.810 8.868 1.00 77.56 115 THR A CA 1
ATOM 899 C C . THR A 1 115 ? 6.105 -4.602 8.269 1.00 77.56 115 THR A C 1
ATOM 901 O O . THR A 1 115 ? 6.837 -4.748 7.292 1.00 77.56 115 THR A O 1
ATOM 904 N N . VAL A 1 116 ? 5.990 -3.423 8.888 1.00 78.69 116 VAL A N 1
ATOM 905 C CA . VAL A 1 116 ? 6.690 -2.204 8.443 1.00 78.69 116 VAL A CA 1
ATOM 906 C C . VAL A 1 116 ? 8.208 -2.364 8.549 1.00 78.69 116 VAL A C 1
ATOM 908 O O . VAL A 1 116 ? 8.931 -2.052 7.602 1.00 78.69 116 VAL A O 1
ATOM 911 N N . VAL A 1 117 ? 8.711 -2.882 9.673 1.00 84.50 117 VAL A N 1
ATOM 912 C CA . VAL A 1 117 ? 10.153 -3.099 9.882 1.00 84.50 117 VAL A CA 1
ATOM 913 C C . VAL A 1 117 ? 10.706 -4.122 8.890 1.00 84.50 117 VAL A C 1
ATOM 915 O O . VAL A 1 117 ? 11.788 -3.916 8.334 1.00 84.50 117 VAL A O 1
ATOM 918 N N . LEU A 1 118 ? 9.975 -5.209 8.636 1.00 77.88 118 LEU A N 1
ATOM 919 C CA . LEU A 1 118 ? 10.355 -6.223 7.653 1.00 77.88 118 LEU A CA 1
ATOM 920 C C . LEU A 1 118 ? 10.306 -5.668 6.226 1.00 77.88 118 LEU A C 1
ATOM 922 O O . LEU A 1 118 ? 11.236 -5.914 5.458 1.00 77.88 118 LEU A O 1
ATOM 926 N N . GLY A 1 119 ? 9.295 -4.862 5.895 1.00 72.44 119 GLY A N 1
ATOM 927 C CA . GLY A 1 119 ? 9.192 -4.155 4.620 1.00 72.44 119 GLY A CA 1
ATOM 928 C C . GLY A 1 119 ? 10.391 -3.239 4.373 1.00 72.44 119 GLY A C 1
ATOM 929 O O . GLY A 1 119 ? 11.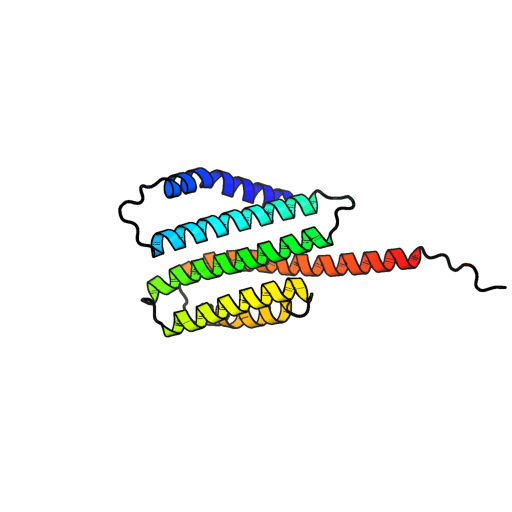066 -3.361 3.351 1.00 72.44 119 GLY A O 1
ATOM 930 N N . LEU A 1 120 ? 10.743 -2.399 5.351 1.00 77.31 120 LEU A N 1
ATOM 931 C CA . LEU A 1 120 ? 11.925 -1.529 5.285 1.00 77.31 120 LEU A CA 1
ATOM 932 C C . LEU A 1 120 ? 13.227 -2.330 5.154 1.00 77.31 120 LEU A C 1
ATOM 934 O O . LEU A 1 120 ? 14.096 -1.987 4.352 1.00 77.31 120 LEU A O 1
ATOM 938 N N . ARG A 1 121 ? 13.369 -3.433 5.899 1.00 78.06 121 ARG A N 1
ATOM 939 C CA . ARG A 1 121 ? 14.537 -4.320 5.780 1.00 78.06 121 ARG A CA 1
ATOM 940 C C . ARG A 1 121 ? 14.608 -5.023 4.428 1.00 78.06 121 ARG A C 1
ATOM 942 O O . ARG A 1 121 ? 15.717 -5.231 3.936 1.00 78.06 121 ARG A O 1
ATOM 949 N N . SER A 1 122 ? 13.472 -5.359 3.819 1.00 71.00 122 SER A N 1
ATOM 950 C CA . SER A 1 122 ? 13.407 -5.971 2.486 1.00 71.00 122 SER A CA 1
ATOM 951 C C . SER A 1 122 ? 14.036 -5.067 1.424 1.00 71.00 122 SER A C 1
ATOM 953 O O . SER A 1 122 ? 14.829 -5.540 0.607 1.00 71.00 122 SER A O 1
ATOM 955 N N . VAL A 1 123 ? 13.794 -3.751 1.509 1.00 71.38 123 VAL A N 1
ATOM 956 C CA . VAL A 1 123 ? 14.398 -2.747 0.610 1.00 71.38 123 VAL A CA 1
ATOM 957 C C . VAL A 1 123 ? 15.929 -2.754 0.694 1.00 71.38 123 VAL A C 1
ATOM 959 O O . VAL A 1 123 ? 16.604 -2.521 -0.310 1.00 71.38 123 VAL A O 1
ATOM 962 N N . ILE A 1 124 ? 16.479 -3.046 1.876 1.00 77.56 124 ILE A N 1
ATOM 963 C CA . ILE A 1 124 ? 17.924 -3.036 2.130 1.00 77.56 124 ILE A CA 1
ATOM 964 C C . ILE A 1 124 ? 18.570 -4.381 1.768 1.00 77.56 124 ILE A C 1
ATOM 966 O O . ILE A 1 124 ? 19.654 -4.394 1.192 1.00 77.56 124 ILE A O 1
ATOM 970 N N . LYS A 1 125 ? 17.939 -5.513 2.115 1.00 74.19 125 LYS A N 1
ATOM 971 C CA . LYS A 1 125 ? 18.586 -6.841 2.070 1.00 74.19 125 LYS A CA 1
ATOM 972 C C . LYS A 1 125 ? 18.160 -7.757 0.927 1.00 74.19 125 LYS A C 1
ATOM 974 O O . LYS A 1 125 ? 18.847 -8.745 0.719 1.00 74.19 125 LYS A O 1
ATOM 979 N N . GLY A 1 126 ? 17.106 -7.428 0.176 1.00 63.34 126 GLY A N 1
ATOM 980 C CA . GLY A 1 126 ? 16.721 -8.131 -1.050 1.00 63.34 126 GLY A CA 1
ATOM 981 C C . GLY A 1 126 ? 16.300 -9.601 -0.863 1.00 63.34 126 GLY A C 1
ATOM 982 O O . GLY A 1 126 ? 17.071 -10.465 -0.463 1.00 63.34 126 GLY A O 1
ATOM 983 N N . LEU A 1 127 ? 15.065 -9.916 -1.255 1.00 56.38 127 LEU A N 1
ATOM 984 C CA . LEU A 1 127 ? 14.517 -11.264 -1.494 1.00 56.38 127 LEU A CA 1
ATOM 985 C C . LEU A 1 127 ? 14.213 -12.201 -0.307 1.00 56.38 127 LEU A C 1
ATOM 987 O O . LEU A 1 127 ? 13.202 -12.893 -0.387 1.00 56.38 127 LEU A O 1
ATOM 991 N N . ILE A 1 128 ? 15.013 -12.274 0.760 1.00 58.78 128 ILE A N 1
ATOM 992 C CA . ILE A 1 128 ? 14.837 -13.338 1.788 1.00 58.78 128 ILE A CA 1
ATOM 993 C C . ILE A 1 128 ? 13.554 -13.160 2.633 1.00 58.78 128 ILE A C 1
ATOM 995 O O . ILE A 1 128 ? 13.074 -14.099 3.257 1.00 58.78 128 ILE A O 1
ATOM 999 N N . TYR A 1 129 ? 12.950 -11.972 2.621 1.00 60.97 129 TYR A N 1
ATOM 1000 C CA . TYR A 1 129 ? 11.863 -11.615 3.538 1.00 60.97 129 TYR A CA 1
ATOM 1001 C C . TYR A 1 129 ? 10.445 -11.786 2.974 1.00 60.97 129 TYR A C 1
ATOM 1003 O O . TYR A 1 129 ? 9.493 -11.744 3.749 1.00 60.97 129 TYR A O 1
ATOM 1011 N N . CYS A 1 130 ? 10.278 -12.038 1.669 1.00 57.66 130 CYS A N 1
ATOM 1012 C CA . CYS A 1 130 ? 8.952 -12.294 1.086 1.00 57.66 130 CYS A CA 1
ATOM 1013 C C . CYS A 1 130 ? 8.276 -13.528 1.707 1.00 57.66 130 CYS A C 1
ATOM 1015 O O . CYS A 1 130 ? 7.078 -13.511 1.957 1.00 57.66 130 CYS A O 1
ATOM 1017 N N . SER A 1 131 ? 9.043 -14.570 2.030 1.00 62.09 131 SER A N 1
ATOM 1018 C CA . SER A 1 131 ? 8.539 -15.777 2.698 1.00 62.09 131 SER A CA 1
ATOM 1019 C C . SER A 1 131 ? 8.066 -15.513 4.132 1.00 62.09 131 SER A C 1
ATOM 1021 O O . SER A 1 131 ? 7.121 -16.147 4.585 1.00 62.09 131 SER A O 1
ATOM 1023 N N . LEU A 1 132 ? 8.667 -14.552 4.841 1.00 63.62 132 LEU A N 1
ATOM 1024 C CA . LEU A 1 132 ? 8.222 -14.158 6.184 1.00 63.62 132 LEU A CA 1
ATOM 1025 C C . LEU A 1 132 ? 6.914 -13.362 6.156 1.00 63.62 132 LEU A C 1
ATOM 1027 O O . LEU A 1 132 ? 6.114 -13.501 7.075 1.00 63.62 132 LEU A O 1
ATOM 1031 N N . ILE A 1 133 ? 6.681 -12.570 5.104 1.00 65.56 133 ILE A N 1
ATOM 1032 C CA . ILE A 1 133 ? 5.414 -11.851 4.901 1.00 65.56 133 ILE A CA 1
ATOM 1033 C C . ILE A 1 133 ? 4.264 -12.850 4.712 1.00 65.56 133 ILE A C 1
ATOM 1035 O O . ILE A 1 133 ? 3.236 -12.705 5.360 1.00 65.56 133 ILE A O 1
ATOM 1039 N N . VAL A 1 134 ? 4.476 -13.918 3.933 1.00 64.69 134 VAL A N 1
ATOM 1040 C CA . VAL A 1 134 ? 3.483 -14.996 3.748 1.00 64.69 134 VAL A CA 1
ATOM 1041 C C . VAL A 1 134 ? 3.157 -15.704 5.068 1.00 64.69 134 VAL A C 1
ATOM 1043 O O . VAL A 1 134 ? 2.002 -16.001 5.347 1.00 64.69 134 VAL A O 1
ATOM 1046 N N . ILE A 1 135 ? 4.155 -15.941 5.925 1.00 68.06 135 ILE A N 1
ATOM 1047 C CA . ILE A 1 135 ? 3.924 -16.557 7.243 1.00 68.06 135 ILE A CA 1
ATOM 1048 C C . ILE A 1 135 ? 3.150 -15.606 8.174 1.00 68.06 135 ILE A C 1
ATOM 1050 O O . ILE A 1 135 ? 2.334 -16.057 8.975 1.00 68.06 135 ILE A O 1
ATOM 1054 N N . LEU A 1 136 ? 3.374 -14.294 8.055 1.00 63.03 136 LEU A N 1
ATOM 1055 C CA . LEU A 1 136 ? 2.657 -13.258 8.806 1.00 63.03 136 LEU A CA 1
ATOM 1056 C C . LEU A 1 136 ? 1.219 -13.020 8.321 1.00 63.03 136 LEU A C 1
ATOM 1058 O O . LEU A 1 136 ? 0.425 -12.467 9.080 1.00 63.03 136 LEU A O 1
ATOM 1062 N N . GLU A 1 137 ? 0.857 -13.484 7.124 1.00 67.00 137 GLU A N 1
ATOM 1063 C CA . GLU A 1 137 ? -0.534 -13.495 6.659 1.00 67.00 137 GLU A CA 1
ATOM 1064 C C . GLU A 1 137 ? -1.373 -14.600 7.302 1.00 67.00 137 GLU A C 1
ATOM 1066 O O . GLU A 1 137 ? -2.561 -14.402 7.541 1.00 67.00 137 GLU A O 1
ATOM 1071 N N . ILE A 1 138 ? -0.765 -15.734 7.661 1.00 63.12 138 ILE A N 1
ATOM 1072 C CA . ILE A 1 138 ? -1.464 -16.861 8.298 1.00 63.12 138 ILE A CA 1
ATOM 1073 C C . ILE A 1 138 ? -2.308 -16.409 9.512 1.00 63.12 138 ILE A C 1
ATOM 1075 O O . ILE A 1 138 ? -3.478 -16.780 9.571 1.00 63.12 138 ILE A O 1
ATOM 1079 N N . PRO A 1 139 ? -1.816 -15.570 10.450 1.00 61.84 139 PRO A N 1
ATOM 1080 C CA . PRO A 1 139 ? -2.642 -15.050 11.538 1.00 61.84 139 PRO A CA 1
ATOM 1081 C C . PRO A 1 139 ? -3.863 -14.239 11.082 1.00 61.84 139 PRO A C 1
ATOM 1083 O O . PRO A 1 139 ? -4.897 -14.308 11.742 1.00 61.84 139 PRO A O 1
ATOM 1086 N N . MET A 1 140 ? -3.766 -13.485 9.981 1.00 63.22 140 MET A N 1
ATOM 1087 C CA . MET A 1 140 ? -4.897 -12.729 9.423 1.00 63.22 140 MET A CA 1
ATOM 1088 C C . MET A 1 140 ? -5.944 -13.676 8.829 1.00 63.22 140 MET A C 1
ATOM 1090 O O . MET A 1 140 ? -7.132 -13.498 9.089 1.00 63.22 140 MET A O 1
ATOM 1094 N N . VAL A 1 141 ? -5.512 -14.728 8.125 1.00 63.78 141 VAL A N 1
ATOM 1095 C CA . VAL A 1 141 ? -6.405 -15.769 7.581 1.00 63.78 141 VAL A CA 1
ATOM 1096 C C . VAL A 1 141 ? -7.057 -16.587 8.703 1.00 63.78 141 VAL A C 1
ATOM 1098 O O . VAL A 1 141 ? -8.235 -16.929 8.631 1.00 63.78 141 VAL A O 1
ATOM 1101 N N . VAL A 1 142 ? -6.322 -16.865 9.782 1.00 66.19 142 VAL A N 1
ATOM 1102 C CA . VAL A 1 142 ? -6.854 -17.562 10.963 1.00 66.19 142 VAL A CA 1
ATOM 1103 C C . VAL A 1 142 ? -7.876 -16.693 11.701 1.00 66.19 142 VAL A C 1
ATOM 1105 O O . VAL A 1 142 ? -8.926 -17.198 12.092 1.00 66.19 142 VAL A O 1
ATOM 1108 N N . PHE A 1 143 ? -7.623 -15.388 11.847 1.00 61.09 143 PHE A N 1
ATOM 1109 C CA . PHE A 1 143 ? -8.613 -14.451 12.393 1.00 61.09 143 PHE A CA 1
ATOM 1110 C C . PHE A 1 143 ? -9.848 -14.319 11.493 1.00 61.09 143 PHE A C 1
ATOM 1112 O O . PHE A 1 143 ? -10.957 -14.215 12.007 1.00 61.09 143 PHE A O 1
ATOM 1119 N N . TRP A 1 144 ? -9.673 -14.373 10.169 1.00 59.69 144 TRP A N 1
ATOM 1120 C CA . TRP A 1 144 ? -10.771 -14.381 9.198 1.00 59.69 144 TRP A CA 1
ATOM 1121 C C . TRP A 1 144 ? -11.655 -15.627 9.333 1.00 59.69 144 TRP A C 1
ATOM 1123 O O . TRP A 1 144 ? -12.879 -15.519 9.331 1.00 59.69 144 TRP A O 1
ATOM 1133 N N . PHE A 1 145 ? -11.051 -16.799 9.540 1.00 60.56 145 PHE A N 1
ATOM 1134 C CA . PHE A 1 145 ? -11.790 -18.044 9.771 1.00 60.56 145 PHE A CA 1
ATOM 1135 C C . PHE A 1 145 ? -12.597 -18.051 11.077 1.00 60.56 145 PHE A C 1
ATOM 1137 O O . PHE A 1 145 ? -13.569 -18.797 11.186 1.00 60.56 145 PHE A O 1
ATOM 1144 N N . LEU A 1 146 ? -12.201 -17.243 12.065 1.00 60.28 146 LEU A N 1
ATOM 1145 C CA . LEU A 1 146 ? -12.834 -17.193 13.385 1.00 60.28 146 LEU A CA 1
ATOM 1146 C C . LEU A 1 146 ? -14.032 -16.232 13.475 1.00 60.28 146 LEU A C 1
ATOM 1148 O O . LEU A 1 146 ? -14.810 -16.362 14.416 1.00 60.28 146 LEU A O 1
ATOM 1152 N N . ASP A 1 147 ? -14.217 -15.309 12.524 1.00 57.56 147 ASP A N 1
ATOM 1153 C CA . ASP A 1 147 ? -15.272 -14.282 12.578 1.00 57.56 147 ASP A CA 1
ATOM 1154 C C . ASP A 1 147 ? -16.027 -14.209 11.233 1.00 57.56 147 ASP A C 1
ATOM 1156 O O . ASP A 1 147 ? -15.823 -13.329 10.392 1.00 57.56 147 ASP A O 1
ATOM 1160 N N . TYR A 1 148 ? -16.869 -15.221 10.990 1.00 48.66 148 TYR A N 1
ATOM 1161 C CA . TYR A 1 148 ? -17.623 -15.403 9.745 1.00 48.66 148 TYR A CA 1
ATOM 1162 C C . TYR A 1 148 ? -18.806 -14.421 9.673 1.00 48.66 148 TYR A C 1
ATOM 1164 O O . TYR A 1 148 ? -19.951 -14.758 9.971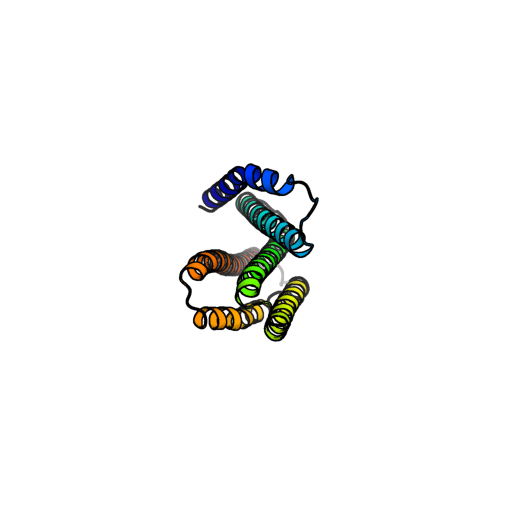 1.00 48.66 148 TYR A O 1
ATOM 1172 N N . ASN A 1 149 ? -18.524 -13.179 9.279 1.00 60.69 149 ASN A N 1
ATOM 1173 C CA . ASN A 1 149 ? -19.536 -12.205 8.879 1.00 60.69 149 ASN A CA 1
ATOM 1174 C C . ASN A 1 149 ? -19.406 -11.921 7.375 1.00 60.69 149 ASN A C 1
ATOM 1176 O O . ASN A 1 149 ? -18.351 -11.498 6.896 1.00 60.69 149 ASN A O 1
ATOM 1180 N N . GLU A 1 150 ? -20.491 -12.121 6.627 1.00 62.88 150 GLU A N 1
ATOM 1181 C CA . GLU A 1 150 ? -20.551 -12.070 5.155 1.00 62.88 150 GLU A CA 1
ATOM 1182 C C . GLU A 1 150 ? -20.038 -10.731 4.577 1.00 62.88 150 GLU A C 1
ATOM 1184 O O . GLU A 1 150 ? -19.421 -10.678 3.513 1.00 62.88 150 GLU A O 1
ATOM 1189 N N . TYR A 1 151 ? -20.168 -9.645 5.347 1.00 54.12 151 TYR A N 1
ATOM 1190 C CA . TYR A 1 151 ? -19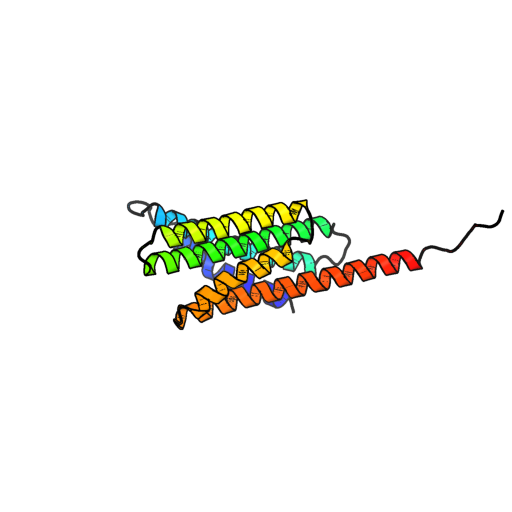.686 -8.305 4.993 1.00 54.12 151 TYR A CA 1
ATOM 1191 C C . TYR A 1 151 ? -18.160 -8.124 5.012 1.00 54.12 151 TYR A C 1
ATOM 1193 O O . TYR A 1 151 ? -17.649 -7.194 4.381 1.00 54.12 151 TYR A O 1
ATOM 1201 N N . MET A 1 152 ? -17.422 -8.954 5.752 1.00 54.66 152 MET A N 1
ATOM 1202 C CA . MET A 1 152 ? -15.955 -8.887 5.807 1.00 54.66 152 MET A CA 1
ATOM 1203 C C . MET A 1 152 ? -15.312 -9.612 4.620 1.00 54.66 152 MET A C 1
ATOM 1205 O O . MET A 1 152 ? -14.219 -9.234 4.201 1.00 54.66 152 MET A O 1
ATOM 1209 N N . ASN A 1 153 ? -16.018 -10.578 4.021 1.00 58.12 153 ASN A N 1
ATOM 1210 C CA . ASN A 1 153 ? -15.529 -11.363 2.891 1.00 58.12 153 ASN A CA 1
ATOM 1211 C C . ASN A 1 153 ? -15.241 -10.484 1.658 1.00 58.12 153 ASN A C 1
ATOM 1213 O O . ASN A 1 153 ? -14.145 -10.528 1.114 1.00 58.12 153 ASN A O 1
ATOM 1217 N N . MET A 1 154 ? -16.163 -9.583 1.293 1.00 58.88 154 MET A N 1
ATOM 1218 C CA . MET A 1 154 ? -16.055 -8.764 0.072 1.00 58.88 154 MET A CA 1
ATOM 1219 C C . MET A 1 154 ? -14.833 -7.821 0.050 1.00 58.88 154 MET A C 1
ATOM 1221 O O . MET A 1 154 ? -14.218 -7.598 -0.995 1.00 58.88 154 MET A O 1
ATOM 1225 N N . TYR A 1 155 ? -14.447 -7.278 1.209 1.00 56.06 155 TYR A N 1
ATOM 1226 C CA . TYR A 1 155 ? -13.257 -6.426 1.316 1.00 56.06 155 TYR A CA 1
ATOM 1227 C C . TYR A 1 155 ? -11.966 -7.245 1.268 1.00 56.06 155 TYR A C 1
ATOM 1229 O O . TYR A 1 155 ? -10.990 -6.802 0.664 1.00 56.06 155 TYR A O 1
ATOM 1237 N N . PHE A 1 156 ? -11.972 -8.439 1.864 1.00 55.62 156 PHE A N 1
ATOM 1238 C CA . PHE A 1 156 ? -10.806 -9.315 1.899 1.00 55.62 156 PHE A CA 1
ATOM 1239 C C . PHE A 1 156 ? -10.488 -9.884 0.517 1.00 55.62 156 PHE A C 1
ATOM 1241 O O . PHE A 1 156 ? -9.343 -9.804 0.090 1.00 55.62 156 PHE A O 1
ATOM 1248 N N . THR A 1 157 ? -11.506 -10.299 -0.248 1.00 57.72 157 THR A N 1
ATOM 1249 C CA . THR A 1 157 ? -11.317 -10.774 -1.630 1.00 57.72 157 THR A CA 1
ATOM 1250 C C . THR A 1 157 ? -10.642 -9.717 -2.506 1.00 57.72 157 THR A C 1
ATOM 1252 O O . THR A 1 157 ? -9.826 -10.042 -3.359 1.00 57.72 157 THR A O 1
ATOM 1255 N N . THR A 1 158 ? -10.940 -8.435 -2.279 1.00 57.59 158 THR A N 1
ATOM 1256 C CA . THR A 1 158 ? -10.328 -7.340 -3.045 1.00 57.59 158 THR A CA 1
ATOM 1257 C C . THR A 1 158 ? -8.836 -7.194 -2.731 1.00 57.59 158 THR A C 1
ATOM 1259 O O . THR A 1 158 ? -8.034 -6.997 -3.641 1.00 57.59 158 THR A O 1
ATOM 1262 N N . VAL A 1 159 ? -8.449 -7.312 -1.456 1.00 54.72 159 VAL A N 1
ATOM 1263 C CA . VAL A 1 159 ? -7.041 -7.234 -1.032 1.00 54.72 159 VAL A CA 1
ATOM 1264 C C . VAL A 1 159 ? -6.268 -8.475 -1.484 1.00 54.72 159 VAL A C 1
ATOM 1266 O O . VAL A 1 159 ? -5.171 -8.329 -2.021 1.00 54.72 159 VAL A O 1
ATOM 1269 N N . ASP A 1 160 ? -6.868 -9.662 -1.370 1.00 54.75 160 ASP A N 1
ATOM 1270 C CA . ASP A 1 160 ? -6.301 -10.926 -1.855 1.00 54.75 160 ASP A CA 1
ATOM 1271 C C . ASP A 1 160 ? -6.001 -10.876 -3.355 1.00 54.75 160 ASP A C 1
ATOM 1273 O O . ASP A 1 160 ? -4.911 -11.243 -3.780 1.00 54.75 160 ASP A O 1
ATOM 1277 N N . VAL A 1 161 ? -6.918 -10.346 -4.173 1.00 57.22 161 VAL A N 1
ATOM 1278 C CA . VAL A 1 161 ? -6.715 -10.225 -5.629 1.00 57.22 161 VAL A CA 1
ATOM 1279 C C . VAL A 1 161 ? -5.555 -9.280 -5.965 1.00 57.22 161 VAL A C 1
ATOM 1281 O O . VAL A 1 161 ? -4.797 -9.542 -6.905 1.00 57.22 161 VAL A O 1
ATOM 1284 N N . ILE A 1 162 ? -5.374 -8.206 -5.190 1.00 56.09 162 ILE A N 1
ATOM 1285 C CA . ILE A 1 162 ? -4.244 -7.280 -5.352 1.00 56.09 162 ILE A CA 1
ATOM 1286 C C . ILE A 1 162 ? -2.928 -7.971 -4.961 1.00 56.09 162 ILE A C 1
ATOM 1288 O O . ILE A 1 162 ? -1.928 -7.825 -5.667 1.00 56.09 162 ILE A O 1
ATOM 1292 N N . LEU A 1 163 ? -2.930 -8.770 -3.890 1.00 55.47 163 LEU A N 1
ATOM 1293 C CA . LEU A 1 163 ? -1.753 -9.502 -3.418 1.00 55.47 163 LEU A CA 1
ATOM 1294 C C . LEU A 1 163 ? -1.356 -10.645 -4.371 1.00 55.47 163 LEU A C 1
ATOM 1296 O O . LEU A 1 163 ? -0.176 -10.830 -4.683 1.00 55.47 163 LEU A O 1
ATOM 1300 N N . LEU A 1 164 ? -2.342 -11.375 -4.898 1.00 56.53 164 LEU A N 1
ATOM 1301 C CA . LEU A 1 164 ? -2.153 -12.421 -5.907 1.00 56.53 164 LEU A CA 1
ATOM 1302 C C . LEU A 1 164 ? -1.564 -11.844 -7.197 1.00 56.53 164 LEU A C 1
ATOM 1304 O O . LEU A 1 164 ? -0.649 -12.438 -7.768 1.00 56.53 164 LEU A O 1
ATOM 1308 N N . CYS A 1 165 ? -2.010 -10.654 -7.612 1.00 50.62 165 CYS A N 1
ATOM 1309 C CA . CYS A 1 165 ? -1.378 -9.942 -8.721 1.00 50.62 165 CYS A CA 1
ATOM 1310 C C . CYS A 1 165 ? 0.100 -9.643 -8.434 1.00 50.62 165 CYS A C 1
ATOM 1312 O O . CYS A 1 165 ? 0.943 -9.889 -9.296 1.00 50.62 165 CYS A O 1
ATOM 1314 N N . ASP A 1 166 ? 0.441 -9.173 -7.232 1.00 49.34 166 ASP A N 1
ATOM 1315 C CA . ASP A 1 166 ? 1.820 -8.792 -6.894 1.00 49.34 166 ASP A CA 1
ATOM 1316 C C . ASP A 1 166 ? 2.769 -10.007 -6.850 1.00 49.34 166 ASP A C 1
ATOM 1318 O O . ASP A 1 166 ? 3.899 -9.953 -7.350 1.00 49.34 166 ASP A O 1
ATOM 1322 N N . THR A 1 167 ? 2.301 -11.156 -6.342 1.00 49.34 167 THR A N 1
ATOM 1323 C CA . THR A 1 167 ? 3.085 -12.408 -6.376 1.00 49.34 167 THR A CA 1
ATOM 1324 C C . THR A 1 167 ? 3.317 -12.912 -7.801 1.00 49.34 167 THR A C 1
ATOM 1326 O O . THR A 1 167 ? 4.432 -13.339 -8.115 1.00 49.34 167 THR A O 1
ATOM 1329 N N . ALA A 1 168 ? 2.321 -12.791 -8.684 1.00 54.88 168 ALA A N 1
ATOM 1330 C CA . ALA A 1 168 ? 2.452 -13.152 -10.092 1.00 54.88 168 ALA A CA 1
ATOM 1331 C C . ALA A 1 168 ? 3.460 -12.245 -10.825 1.00 54.88 168 ALA A C 1
ATOM 1333 O O . ALA A 1 168 ? 4.331 -12.739 -11.543 1.00 54.88 168 ALA A O 1
ATOM 1334 N N . ILE A 1 169 ? 3.415 -10.931 -10.578 1.00 50.81 169 ILE A N 1
ATOM 1335 C CA . ILE A 1 169 ? 4.329 -9.947 -11.187 1.00 50.81 169 ILE A CA 1
ATOM 1336 C C . ILE A 1 169 ? 5.768 -10.130 -10.673 1.00 50.81 169 ILE A C 1
ATOM 1338 O O . ILE A 1 169 ? 6.732 -10.082 -11.444 1.00 50.81 169 ILE A O 1
ATOM 1342 N N . SER A 1 170 ? 5.939 -10.380 -9.372 1.00 52.09 170 SER A N 1
ATOM 1343 C CA . SER A 1 170 ? 7.253 -10.636 -8.766 1.00 52.09 170 SER A CA 1
ATOM 1344 C C . SER A 1 170 ? 7.903 -11.915 -9.308 1.00 52.09 170 SER A C 1
ATOM 1346 O O . SER A 1 170 ? 9.128 -11.977 -9.481 1.00 52.09 170 SER A O 1
ATOM 1348 N N . PHE A 1 171 ? 7.092 -12.931 -9.619 1.00 54.34 171 PHE A N 1
ATOM 1349 C CA . PHE A 1 171 ? 7.564 -14.170 -10.230 1.00 54.34 171 PHE A CA 1
ATOM 1350 C C . PHE A 1 171 ? 8.039 -13.947 -11.674 1.00 54.34 171 PHE A C 1
ATOM 1352 O O . PHE A 1 171 ? 9.139 -14.379 -12.031 1.00 54.34 171 PHE A O 1
ATOM 1359 N N . ASP A 1 172 ? 7.284 -13.185 -12.465 1.00 47.06 172 ASP A N 1
ATOM 1360 C CA . ASP A 1 172 ? 7.620 -12.867 -13.857 1.00 47.06 172 ASP A CA 1
ATOM 1361 C C . ASP A 1 172 ? 8.923 -12.046 -13.977 1.00 47.06 172 ASP A C 1
ATOM 1363 O O . ASP A 1 172 ? 9.830 -12.366 -14.756 1.00 47.06 172 ASP A O 1
ATOM 1367 N N . GLY A 1 173 ? 9.129 -11.077 -13.078 1.00 46.94 173 GLY A N 1
ATOM 1368 C CA . GLY A 1 173 ? 10.369 -10.290 -13.013 1.00 46.94 173 GLY A CA 1
ATOM 1369 C C . GLY A 1 173 ? 11.636 -11.101 -12.676 1.00 46.94 173 GLY A C 1
ATOM 1370 O O . GLY A 1 173 ? 12.759 -10.660 -12.956 1.00 46.94 173 GLY A O 1
ATOM 1371 N N . LYS A 1 174 ? 11.509 -12.295 -12.079 1.00 53.31 174 LYS A N 1
ATOM 1372 C CA . LYS A 1 174 ? 12.642 -13.223 -11.883 1.00 53.31 174 LYS A CA 1
ATOM 1373 C C . LYS A 1 174 ? 12.970 -14.010 -13.150 1.00 53.31 174 LYS A C 1
ATOM 1375 O O . LYS A 1 174 ? 14.150 -14.275 -13.387 1.00 53.31 174 LYS A O 1
ATOM 1380 N N . ILE A 1 175 ? 11.967 -14.356 -13.954 1.00 55.53 175 ILE A N 1
ATOM 1381 C CA . ILE A 1 175 ? 12.152 -15.060 -15.230 1.00 55.53 175 ILE A CA 1
ATOM 1382 C C . ILE A 1 175 ? 12.834 -14.127 -16.234 1.00 55.53 175 ILE A C 1
ATOM 1384 O O . ILE A 1 175 ? 13.853 -14.495 -16.820 1.00 55.53 175 ILE A O 1
ATOM 1388 N N . SER A 1 176 ? 12.366 -12.880 -16.324 1.00 46.88 176 SER A N 1
ATOM 1389 C CA . SER A 1 176 ? 12.925 -11.875 -17.234 1.00 46.88 176 SER A CA 1
ATOM 1390 C C . SER A 1 176 ? 14.400 -11.549 -16.933 1.00 46.88 176 SER A C 1
ATOM 1392 O O . SER A 1 176 ? 15.236 -11.488 -17.837 1.00 46.88 176 SER A O 1
ATOM 1394 N N . ARG A 1 177 ? 14.788 -11.474 -15.649 1.00 51.66 177 ARG A N 1
ATOM 1395 C CA . ARG A 1 177 ? 16.205 -11.299 -15.271 1.00 51.66 177 ARG A CA 1
ATOM 1396 C C . ARG A 1 177 ? 17.079 -12.494 -15.641 1.00 51.66 177 ARG A C 1
ATOM 1398 O O . ARG A 1 177 ? 18.188 -12.288 -16.123 1.00 51.66 177 ARG A O 1
ATOM 1405 N N . LYS A 1 178 ? 16.608 -13.730 -15.449 1.00 54.44 178 LYS A N 1
ATOM 1406 C CA . LYS A 1 178 ? 17.372 -14.917 -15.870 1.00 54.44 178 LYS A CA 1
ATOM 1407 C C . LYS A 1 178 ? 17.559 -14.959 -17.387 1.00 54.44 178 LYS A C 1
ATOM 1409 O O . LYS A 1 178 ? 18.658 -15.268 -17.832 1.00 54.44 178 LYS A O 1
ATOM 1414 N N . ALA A 1 179 ? 16.541 -14.588 -18.161 1.00 52.00 179 ALA A N 1
ATOM 1415 C CA . ALA A 1 179 ? 16.634 -14.523 -19.619 1.00 52.00 179 ALA A CA 1
ATOM 1416 C C . ALA A 1 179 ? 17.655 -13.472 -20.094 1.00 52.00 179 ALA A C 1
ATOM 1418 O O . ALA A 1 179 ? 18.463 -13.747 -20.978 1.00 52.00 179 ALA A O 1
ATOM 1419 N N . SER A 1 180 ? 17.690 -12.302 -19.449 1.00 47.59 180 SER A N 1
ATOM 1420 C CA . SER A 1 180 ? 18.633 -11.233 -19.797 1.00 47.59 180 SER A CA 1
ATOM 1421 C C . SER A 1 180 ? 20.096 -11.599 -19.482 1.00 47.59 180 SER A C 1
ATOM 1423 O O . SER A 1 180 ? 20.983 -11.322 -20.284 1.00 47.59 180 SER A O 1
ATOM 1425 N N . TYR A 1 181 ? 20.360 -12.325 -18.385 1.00 50.88 181 TYR A N 1
ATOM 1426 C CA . TYR A 1 181 ? 21.704 -12.861 -18.098 1.00 50.88 181 TYR A CA 1
ATOM 1427 C C . TYR A 1 181 ? 22.150 -13.958 -19.075 1.00 50.88 181 TYR A C 1
ATOM 1429 O O . TYR A 1 181 ? 23.345 -14.091 -19.334 1.00 50.88 181 TYR A O 1
ATOM 1437 N N . VAL A 1 182 ? 21.216 -14.751 -19.607 1.00 52.25 182 VAL A N 1
ATOM 1438 C CA . VAL A 1 182 ? 21.528 -15.783 -20.607 1.00 52.25 182 VAL A CA 1
ATOM 1439 C C . VAL A 1 182 ? 21.871 -15.143 -21.949 1.00 52.25 182 VAL A C 1
ATOM 1441 O O . VAL A 1 182 ? 22.849 -15.552 -22.566 1.00 52.25 182 VAL A O 1
ATOM 1444 N N . HIS A 1 183 ? 21.151 -14.098 -22.363 1.00 47.56 183 HIS A N 1
ATOM 1445 C CA . HIS A 1 183 ? 21.412 -13.436 -23.643 1.00 47.56 183 HIS A CA 1
ATOM 1446 C C . HIS A 1 183 ? 22.789 -12.749 -23.688 1.00 47.56 183 HIS A C 1
ATOM 1448 O O . HIS A 1 183 ? 23.487 -12.853 -24.688 1.00 47.56 183 HIS A O 1
ATOM 1454 N N . ILE A 1 184 ? 23.235 -12.136 -22.584 1.00 55.22 184 ILE A N 1
ATOM 1455 C CA . ILE A 1 184 ? 24.564 -11.495 -22.505 1.00 55.22 184 ILE A CA 1
ATOM 1456 C C . ILE A 1 184 ? 25.706 -12.529 -22.547 1.00 55.22 184 ILE A C 1
ATOM 1458 O O . ILE A 1 184 ? 26.817 -12.211 -22.958 1.00 55.22 184 ILE A O 1
ATOM 1462 N N . ARG A 1 185 ? 25.457 -13.783 -22.143 1.00 53.41 185 ARG A N 1
ATOM 1463 C CA . ARG A 1 185 ? 26.484 -14.837 -22.157 1.00 53.41 185 ARG A CA 1
ATOM 1464 C C . ARG A 1 185 ? 26.694 -15.451 -23.550 1.00 53.41 185 ARG A C 1
ATOM 1466 O O . ARG A 1 185 ? 27.757 -16.013 -23.784 1.00 53.41 185 ARG A O 1
ATOM 1473 N N . VAL A 1 186 ? 25.715 -15.355 -24.452 1.00 57.94 186 VAL A N 1
ATOM 1474 C CA . VAL A 1 186 ? 25.801 -15.941 -25.805 1.00 57.94 186 VAL A CA 1
ATOM 1475 C C . VAL A 1 186 ? 26.551 -15.029 -26.785 1.00 57.94 186 VAL A C 1
ATOM 1477 O O . VAL A 1 186 ? 27.206 -15.537 -27.686 1.00 57.94 186 VAL A O 1
ATOM 1480 N N . ASP A 1 187 ? 26.552 -13.714 -26.558 1.00 55.97 187 ASP A N 1
ATOM 1481 C CA . ASP A 1 187 ? 27.254 -12.741 -27.413 1.00 55.97 187 ASP A CA 1
ATOM 1482 C C . ASP A 1 187 ? 28.721 -12.494 -27.017 1.00 55.97 187 ASP A C 1
ATOM 1484 O O . ASP A 1 187 ? 29.352 -11.570 -27.525 1.00 55.97 187 ASP A O 1
ATOM 1488 N N . SER A 1 188 ? 29.295 -13.295 -26.111 1.00 54.06 188 SER A N 1
ATOM 1489 C CA . SER A 1 188 ? 30.728 -13.214 -25.812 1.00 54.06 188 SER A CA 1
ATOM 1490 C C . SER A 1 188 ? 31.497 -14.087 -26.818 1.00 54.06 188 SER A C 1
ATOM 1492 O O . SER A 1 188 ? 31.418 -15.314 -26.713 1.00 54.06 188 SER A O 1
ATOM 1494 N N . PRO A 1 189 ? 32.224 -13.506 -27.793 1.00 64.81 189 PRO A N 1
ATOM 1495 C CA . PRO A 1 189 ? 32.967 -14.278 -28.783 1.00 64.81 189 PRO A CA 1
ATOM 1496 C C . PRO A 1 189 ? 34.083 -15.089 -28.100 1.00 64.81 189 PRO A C 1
ATOM 1498 O O . PRO A 1 189 ? 34.779 -14.560 -27.227 1.00 64.81 189 PRO A O 1
ATOM 1501 N N . PRO A 1 190 ? 34.261 -16.372 -28.457 1.00 64.75 190 PRO A N 1
ATOM 1502 C CA . PRO A 1 190 ? 35.319 -17.217 -27.925 1.00 64.75 190 PRO A CA 1
ATOM 1503 C C . PRO A 1 190 ? 36.633 -16.913 -28.650 1.00 64.75 190 PRO A C 1
ATOM 1505 O O . PRO A 1 190 ? 37.098 -17.730 -29.434 1.00 64.75 190 PRO A O 1
ATOM 1508 N N . ASP A 1 191 ? 37.227 -15.745 -28.416 1.00 62.91 191 ASP A N 1
ATOM 1509 C CA . ASP A 1 191 ? 38.427 -15.342 -29.146 1.00 62.91 191 ASP A CA 1
ATOM 1510 C C . ASP A 1 191 ? 39.590 -14.944 -28.227 1.00 62.91 191 ASP A C 1
ATOM 1512 O O . ASP A 1 191 ? 39.467 -14.116 -27.327 1.00 62.91 191 ASP A O 1
ATOM 1516 N N . LEU A 1 192 ? 40.738 -15.550 -28.553 1.00 61.06 192 LEU A N 1
ATOM 1517 C CA . LEU A 1 192 ? 42.109 -15.293 -28.101 1.00 61.06 192 LEU A CA 1
ATOM 1518 C C . LEU A 1 192 ? 42.547 -15.872 -26.743 1.00 61.06 192 LEU A C 1
ATOM 1520 O O . LEU A 1 192 ? 43.018 -15.171 -25.853 1.00 61.06 192 LEU A O 1
ATOM 1524 N N . ALA A 1 193 ? 42.558 -17.203 -26.662 1.00 56.03 193 ALA A N 1
ATOM 1525 C CA . ALA A 1 193 ? 43.553 -17.938 -25.876 1.00 56.03 193 ALA A CA 1
ATOM 1526 C C . ALA A 1 193 ? 44.409 -18.802 -26.817 1.00 56.03 193 ALA A C 1
ATOM 1528 O O . ALA A 1 193 ? 44.321 -20.026 -26.811 1.00 56.03 193 ALA A O 1
ATOM 1529 N N . ALA A 1 194 ? 45.189 -18.152 -27.680 1.00 66.06 194 ALA A N 1
ATOM 1530 C CA . ALA A 1 194 ? 46.232 -18.806 -28.465 1.00 66.06 194 ALA A CA 1
ATOM 1531 C C . ALA A 1 194 ? 47.285 -17.777 -28.897 1.00 66.06 194 ALA A C 1
ATOM 1533 O O . ALA A 1 194 ? 47.234 -17.300 -30.024 1.00 66.06 194 ALA A O 1
ATOM 1534 N N . THR A 1 195 ? 48.191 -17.427 -27.979 1.00 65.06 195 THR A N 1
ATOM 1535 C CA . THR A 1 195 ? 49.623 -17.147 -28.233 1.00 65.06 195 THR A CA 1
ATOM 1536 C C . THR A 1 195 ? 50.346 -16.949 -26.916 1.00 65.06 195 THR A C 1
ATOM 1538 O O . THR A 1 195 ? 49.810 -16.192 -26.077 1.00 65.06 195 THR A O 1
#

pLDDT: mean 73.53, std 13.16, range [46.88, 92.12]

Foldseek 3Di:
DLVVVLVVLVVVLVVCVVVLVVVVPPDPPDDDPVVVVLNVLVVLLSVLSNVLSVLSVVVVVDPDDDPVLVSVLVNLVSLLSNVLSLLVNVCVVVCVVVVNDVVVVVVSVVLSVVSVVLSVVCSVPPDPSVVVVVVSCVVVVVVCVVDDDPVVVVSVVVNVVVVVVVVVVVVVVVVVVVVVVVVVVVPPDPDDPDD

Radius of gyration: 21.39 Å; chains: 1; bounding box: 70×41×54 Å